Protein AF-B6Y9I7-F1 (afdb_monomer_lite)

Foldseek 3Di:
DLCCQQPPAAEEEEEDQAQVVQLCCLVPPVVCVQVVDVSSVVFWDDPPDVPRPDDSQWTDGVHYIYGTGYLQALCSLQPAQTQEYHYEAQQSHDQDRPPHGGSVVSNVVSPVVPPNGYYHYYHDADDPPSGPLVVLCVLALNKEKWFADPVPGDTDGFDPVQFDAPPPDCVRTFGQDPPPRDTHDLVCLVVRLVRIDIDRPHPDDDPRHHYDDDPVNDHPPD

Secondary structure (DSSP, 8-state):
-HHHHHHS--EEEEEESSHHHHHHHIIIIIHHHHHH-HHHHHHS--TTSTT----SSEEEETTEEEEEEETT-HHHHHS---SEEEEESGGGS-SSSTTS--HHHHHHHTTTT-TT-EEEEE----STTT-HHHHHHHTTT-EEEEEE-TTT--EE---GGGEE-STT-GGG-EEEPTTT--EE-GGGHHHHHHT-EEEESS---SS---EE--GGGPPTT-

Radius of gyration: 20.91 Å; chains: 1; bounding box: 47×38×56 Å

Structure (mmCIF, N/CA/C/O backbone):
data_AF-B6Y9I7-F1
#
_entry.id   AF-B6Y9I7-F1
#
loop_
_atom_site.group_PDB
_atom_site.id
_atom_site.type_symbol
_atom_site.label_atom_id
_atom_site.label_alt_id
_atom_site.label_comp_id
_atom_site.label_asym_id
_atom_site.label_entity_id
_atom_site.label_seq_id
_atom_site.pdbx_PDB_ins_code
_atom_site.Cartn_x
_atom_site.Cartn_y
_atom_site.Cartn_z
_atom_site.occupancy
_atom_site.B_iso_or_equiv
_atom_site.auth_seq_id
_atom_site.auth_comp_id
_atom_site.auth_asym_id
_atom_site.auth_atom_id
_atom_site.pdbx_PDB_model_num
ATOM 1 N N . ILE A 1 1 ? -10.600 -0.674 2.093 1.00 94.44 1 ILE A N 1
ATOM 2 C CA . ILE A 1 1 ? -11.358 -0.119 3.246 1.00 94.44 1 ILE A CA 1
ATOM 3 C C . ILE A 1 1 ? -12.848 -0.033 2.935 1.00 94.44 1 ILE A C 1
ATOM 5 O O . ILE A 1 1 ? -13.597 -0.718 3.609 1.00 94.44 1 ILE A O 1
ATOM 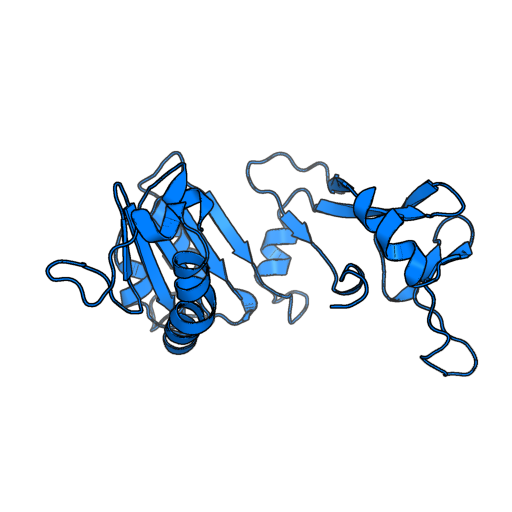9 N N . GLY A 1 2 ? -13.280 0.695 1.895 1.00 96.12 2 GLY A N 1
ATOM 10 C CA . GLY A 1 2 ? -14.704 0.763 1.513 1.00 96.12 2 GLY A CA 1
ATOM 11 C C . GLY A 1 2 ? -15.383 -0.608 1.378 1.00 96.12 2 GLY A C 1
ATOM 12 O O . GLY A 1 2 ? -16.391 -0.853 2.025 1.00 96.12 2 GLY A O 1
ATOM 13 N N . TYR A 1 3 ? -14.757 -1.553 0.668 1.00 96.31 3 TYR A N 1
ATOM 14 C CA . TYR A 1 3 ? -15.249 -2.937 0.582 1.00 96.31 3 TYR A CA 1
ATOM 15 C C . TYR A 1 3 ? -15.454 -3.612 1.952 1.00 96.31 3 TYR A C 1
ATOM 17 O O . TYR A 1 3 ? -16.427 -4.328 2.145 1.00 96.31 3 TYR A O 1
ATOM 25 N N . ILE A 1 4 ? -14.559 -3.378 2.921 1.00 96.56 4 ILE A N 1
ATOM 26 C CA . ILE A 1 4 ? -14.683 -3.949 4.272 1.00 96.56 4 ILE A CA 1
ATOM 27 C C . ILE A 1 4 ? -15.921 -3.381 4.965 1.00 96.56 4 ILE A C 1
ATOM 29 O O . ILE A 1 4 ? -16.706 -4.149 5.503 1.00 96.56 4 ILE A O 1
ATOM 33 N N . ILE A 1 5 ? -16.116 -2.062 4.907 1.00 96.44 5 ILE A N 1
ATOM 34 C CA . ILE A 1 5 ? -17.287 -1.385 5.489 1.00 96.44 5 ILE A CA 1
ATOM 35 C C . ILE A 1 5 ? -18.582 -1.924 4.875 1.00 96.44 5 ILE A C 1
ATOM 37 O O . ILE A 1 5 ? -19.568 -2.141 5.574 1.00 96.44 5 ILE A O 1
ATOM 41 N N . ASP A 1 6 ? -18.582 -2.124 3.559 1.00 96.62 6 ASP A N 1
ATOM 42 C CA . ASP A 1 6 ? -19.797 -2.433 2.823 1.00 96.62 6 ASP A CA 1
ATOM 43 C C . ASP A 1 6 ? -20.167 -3.923 2.863 1.00 96.62 6 ASP A C 1
ATOM 45 O O . ASP A 1 6 ? -21.320 -4.256 3.129 1.00 96.62 6 ASP A O 1
ATOM 49 N N . GLN A 1 7 ? -19.194 -4.806 2.629 1.00 96.25 7 GLN A N 1
ATOM 50 C CA . GLN A 1 7 ? -19.430 -6.220 2.315 1.00 96.25 7 GLN A CA 1
ATOM 51 C C . GLN A 1 7 ? -19.019 -7.177 3.439 1.00 96.25 7 GLN A C 1
ATOM 53 O O . GLN A 1 7 ? -19.559 -8.273 3.558 1.00 96.25 7 GLN A O 1
ATOM 58 N N . THR A 1 8 ? -18.041 -6.805 4.270 1.00 96.62 8 THR A N 1
ATOM 59 C CA . THR A 1 8 ? -17.530 -7.693 5.327 1.00 96.62 8 THR A CA 1
ATOM 60 C C . THR A 1 8 ? -17.136 -6.916 6.587 1.00 96.62 8 THR A C 1
ATOM 62 O O . THR A 1 8 ? -15.963 -6.920 6.989 1.00 96.62 8 THR A O 1
ATOM 65 N N . PRO A 1 9 ? -18.114 -6.231 7.212 1.00 96.44 9 PRO A N 1
ATOM 66 C CA . PRO A 1 9 ? -17.851 -5.298 8.294 1.00 96.44 9 PRO A CA 1
ATOM 67 C C . PRO A 1 9 ? -17.158 -5.988 9.470 1.00 96.44 9 PRO A C 1
ATOM 69 O O . PRO A 1 9 ? -17.342 -7.177 9.747 1.00 96.44 9 PRO A O 1
ATOM 72 N N . GLY A 1 10 ? -16.286 -5.236 10.127 1.00 96.50 10 GLY A N 1
ATOM 73 C CA . GLY A 1 10 ? -15.536 -5.689 11.286 1.00 96.50 10 GLY A CA 1
ATOM 74 C C . GLY A 1 10 ? -14.560 -4.618 11.763 1.00 96.50 10 GLY A C 1
ATOM 75 O O . GLY A 1 10 ? -14.370 -3.610 11.076 1.00 96.50 10 GLY A O 1
ATOM 76 N N . PRO A 1 11 ? -13.932 -4.821 12.932 1.00 97.19 11 PRO A N 1
ATOM 77 C CA . PRO A 1 11 ? -12.989 -3.863 13.485 1.00 97.19 11 PRO A CA 1
ATOM 78 C C . PRO A 1 11 ? -11.722 -3.806 12.626 1.00 97.19 11 PRO A C 1
ATOM 80 O O . PRO A 1 11 ? -11.103 -4.838 12.334 1.00 97.19 11 PRO A O 1
ATOM 83 N N . MET A 1 12 ? -11.347 -2.594 12.228 1.00 97.62 12 MET A N 1
ATOM 84 C CA . MET A 1 12 ? -10.198 -2.304 11.385 1.00 97.62 12 MET A CA 1
ATOM 85 C C . MET A 1 12 ? -9.291 -1.255 12.030 1.00 97.62 12 MET A C 1
ATOM 87 O O . MET A 1 12 ? -9.770 -0.207 12.460 1.00 97.62 12 MET A O 1
ATOM 91 N N . LEU A 1 13 ? -7.982 -1.510 12.031 1.00 97.88 13 LEU A N 1
ATOM 92 C CA . LEU A 1 13 ? -6.960 -0.521 12.377 1.00 97.88 13 LEU A CA 1
ATOM 93 C C . LEU A 1 13 ? -6.233 -0.064 11.110 1.00 97.88 13 LEU A C 1
ATOM 95 O O . LEU A 1 13 ? -5.751 -0.891 10.335 1.00 97.88 13 LEU A O 1
ATOM 99 N N . VAL A 1 14 ? -6.150 1.249 10.918 1.00 98.00 14 VAL A N 1
ATOM 100 C CA . VAL A 1 14 ? -5.324 1.912 9.908 1.00 98.00 14 VAL A CA 1
ATOM 101 C C . VAL A 1 14 ? -4.196 2.640 10.626 1.00 98.00 14 VAL A C 1
ATOM 103 O O . VAL A 1 14 ? -4.451 3.496 11.476 1.00 98.00 14 VAL A O 1
ATOM 106 N N . VAL A 1 15 ? -2.956 2.320 10.279 1.00 98.06 15 VAL A N 1
ATOM 107 C CA . VAL A 1 15 ? -1.771 2.965 10.843 1.00 98.06 15 VAL A CA 1
ATOM 108 C C . VAL A 1 15 ? -1.068 3.747 9.744 1.00 98.06 15 VAL A C 1
ATOM 110 O O . VAL A 1 15 ? -0.852 3.250 8.641 1.00 98.06 15 VAL A O 1
ATOM 113 N N . GLN A 1 16 ? -0.758 4.996 10.060 1.00 98.06 16 GLN A N 1
ATOM 114 C CA . GLN A 1 16 ? 0.050 5.908 9.255 1.00 98.06 16 GLN A CA 1
ATOM 115 C C . GLN A 1 16 ? 1.369 6.178 9.999 1.00 98.06 16 GLN A C 1
ATOM 117 O O . GLN A 1 16 ? 1.450 5.880 11.194 1.00 98.06 16 GLN A O 1
ATOM 122 N N . PRO A 1 17 ? 2.399 6.774 9.372 1.00 97.00 17 PRO A N 1
ATOM 123 C CA . PRO A 1 17 ? 3.676 7.012 10.052 1.00 97.00 17 PRO A CA 1
ATOM 124 C C . PRO A 1 17 ? 3.536 7.839 11.337 1.00 97.00 17 PRO A C 1
ATOM 126 O O . PRO A 1 17 ? 4.104 7.495 12.374 1.00 97.00 17 PRO A O 1
ATOM 129 N N . THR A 1 18 ? 2.695 8.880 11.308 1.00 97.44 18 THR A N 1
ATOM 130 C CA . THR A 1 18 ? 2.372 9.698 12.485 1.00 97.44 18 THR A CA 1
ATOM 131 C C . THR A 1 18 ? 0.870 9.880 12.686 1.00 97.44 18 THR A C 1
ATOM 133 O O . THR A 1 18 ? 0.073 9.731 11.755 1.00 97.44 18 THR A O 1
ATOM 136 N N . VAL A 1 19 ? 0.465 10.243 13.907 1.00 96.62 19 VAL A N 1
ATOM 137 C CA . VAL A 1 19 ? -0.935 10.567 14.238 1.00 96.62 19 VAL A CA 1
ATOM 138 C C . VAL A 1 19 ? -1.451 11.724 13.375 1.00 96.62 19 VAL A C 1
ATOM 140 O O . VAL A 1 19 ? -2.593 11.699 12.908 1.00 96.62 19 VAL A O 1
ATOM 143 N N . GLU A 1 20 ? -0.615 12.728 13.117 1.00 97.19 20 GLU A N 1
ATOM 144 C CA . GLU A 1 20 ? -0.931 13.885 12.277 1.00 97.19 20 GLU A CA 1
ATOM 145 C C . GLU A 1 20 ? -1.176 13.466 10.824 1.00 97.19 20 GLU A C 1
ATOM 147 O O . GLU A 1 20 ? -2.156 13.909 10.213 1.00 97.19 20 GLU A O 1
ATOM 152 N N . MET A 1 21 ? -0.339 12.572 10.284 1.00 96.94 21 MET A N 1
ATOM 153 C CA . MET A 1 21 ? -0.549 11.977 8.960 1.00 96.94 21 MET A CA 1
ATOM 154 C C . MET A 1 21 ? -1.839 11.156 8.923 1.00 96.94 21 MET A C 1
ATOM 156 O O . MET A 1 21 ? -2.623 11.317 7.990 1.00 96.94 21 MET A O 1
ATOM 160 N N . GLY A 1 22 ? -2.131 10.390 9.980 1.00 97.19 22 GLY A N 1
ATOM 161 C CA . GLY A 1 22 ? -3.415 9.712 10.194 1.00 97.19 22 GLY A CA 1
ATOM 162 C C . GLY A 1 22 ? -4.617 10.642 10.067 1.00 97.19 22 GLY A C 1
ATOM 163 O O . GLY A 1 22 ? -5.537 10.398 9.281 1.00 97.19 22 GLY A O 1
ATOM 164 N N . LYS A 1 23 ? -4.593 11.763 10.792 1.00 96.75 23 LYS A N 1
ATOM 165 C CA . LYS A 1 23 ? -5.660 12.774 10.746 1.00 96.75 23 LYS A CA 1
ATOM 166 C C . LYS A 1 23 ? -5.786 13.410 9.359 1.00 96.75 23 LYS A C 1
ATOM 168 O O . LYS A 1 23 ? -6.908 13.622 8.893 1.00 96.75 23 LYS A O 1
ATOM 173 N N . ARG A 1 24 ? -4.664 13.711 8.695 1.00 97.12 24 ARG A N 1
ATOM 174 C CA . ARG A 1 24 ? -4.650 14.283 7.337 1.00 97.12 24 ARG A CA 1
ATOM 175 C C . ARG A 1 24 ? -5.214 13.301 6.314 1.00 97.12 24 ARG A C 1
ATOM 177 O O . ARG A 1 24 ? -6.072 13.690 5.530 1.00 97.12 24 ARG A O 1
ATOM 184 N N . TRP A 1 25 ? -4.783 12.045 6.351 1.00 97.06 25 TRP A N 1
ATOM 185 C CA . TRP A 1 25 ? -5.278 10.980 5.481 1.00 97.06 25 TRP A CA 1
ATOM 186 C C . TRP A 1 25 ? -6.783 10.756 5.671 1.00 97.06 25 TRP A C 1
ATOM 188 O O . TRP A 1 25 ? -7.533 10.696 4.695 1.00 97.06 25 TRP A O 1
ATOM 198 N N . SER A 1 26 ? -7.245 10.738 6.925 1.00 96.31 26 SER A N 1
ATOM 199 C CA . SER A 1 26 ? -8.665 10.595 7.247 1.00 96.31 26 SER A CA 1
ATOM 200 C C . SER A 1 26 ? -9.513 11.701 6.612 1.00 96.31 26 SER A C 1
ATOM 202 O O . SER A 1 26 ? -10.494 11.420 5.928 1.00 96.31 26 SER A O 1
ATOM 204 N N . LYS A 1 27 ? -9.104 12.966 6.781 1.00 95.44 27 LYS A N 1
ATOM 205 C CA . LYS A 1 27 ? -9.824 14.127 6.233 1.00 95.44 27 LYS A CA 1
ATOM 206 C C . LYS A 1 27 ? -9.706 14.244 4.714 1.00 95.44 27 LYS A C 1
ATOM 208 O O . LYS A 1 27 ? -10.680 14.591 4.066 1.00 95.44 27 LYS A O 1
ATOM 213 N N . GLY A 1 28 ? -8.517 14.007 4.163 1.00 95.69 28 GLY A N 1
ATOM 214 C CA . GLY A 1 28 ? -8.209 14.289 2.759 1.00 95.69 28 GLY A CA 1
ATOM 215 C C . GLY A 1 28 ? -8.492 13.141 1.795 1.00 95.69 28 GLY A C 1
ATOM 216 O O . GLY A 1 28 ? -8.605 13.382 0.600 1.00 95.69 28 GLY A O 1
ATOM 217 N N . ARG A 1 29 ? -8.587 11.898 2.281 1.00 95.06 29 ARG A N 1
ATOM 218 C CA . ARG A 1 29 ? -8.810 10.716 1.431 1.00 95.06 29 ARG A CA 1
ATOM 219 C C . ARG A 1 29 ? -9.998 9.889 1.890 1.00 95.06 29 ARG A C 1
ATOM 221 O O . ARG A 1 29 ? -10.882 9.589 1.095 1.00 95.06 29 ARG A O 1
ATOM 228 N N . PHE A 1 30 ? -10.042 9.533 3.172 1.00 95.56 30 PHE A N 1
ATOM 229 C CA . PHE A 1 30 ? -11.047 8.586 3.648 1.00 95.56 30 PHE A CA 1
ATOM 230 C C . PHE A 1 30 ? -12.449 9.189 3.769 1.00 95.56 30 PHE A C 1
ATOM 232 O O . PHE A 1 30 ? -13.407 8.567 3.321 1.00 95.56 30 PHE A O 1
ATOM 239 N N . ALA A 1 31 ? -12.590 10.399 4.316 1.00 94.19 31 ALA A N 1
ATOM 240 C CA . ALA A 1 31 ? -13.890 11.065 4.381 1.00 94.19 31 ALA A CA 1
ATOM 241 C C . ALA A 1 31 ? -14.469 11.345 2.975 1.00 94.19 31 ALA A C 1
ATOM 243 O O . ALA A 1 31 ? -15.605 10.934 2.740 1.00 94.19 31 ALA 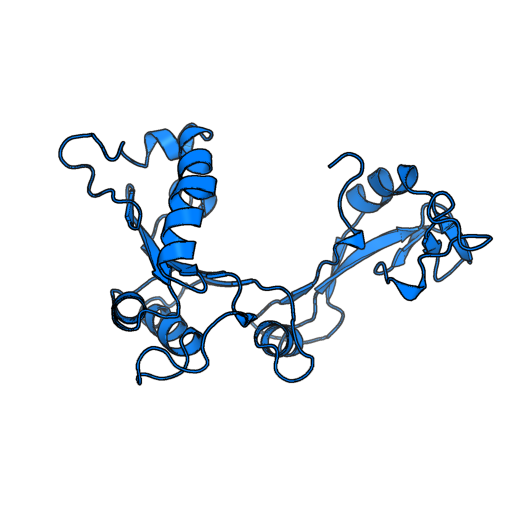A O 1
ATOM 244 N N . PRO A 1 32 ? -13.697 11.875 1.999 1.00 95.25 32 PRO A N 1
ATOM 245 C CA . PRO A 1 32 ? -14.170 12.006 0.620 1.00 95.25 32 PRO A CA 1
ATOM 246 C C . PRO A 1 32 ? -14.580 10.676 -0.020 1.00 95.25 32 PRO A C 1
ATOM 248 O O . PRO A 1 32 ? -15.592 10.624 -0.715 1.00 95.25 32 PRO A O 1
ATOM 251 N N . LEU A 1 33 ? -13.849 9.580 0.236 1.00 95.12 33 LEU A N 1
ATOM 252 C CA . LEU A 1 33 ? -14.232 8.242 -0.237 1.00 95.12 33 LEU A CA 1
ATOM 253 C C . LEU A 1 33 ? -15.625 7.841 0.274 1.00 95.12 33 LEU A C 1
ATOM 255 O O . LEU A 1 33 ? -16.431 7.313 -0.488 1.00 95.12 33 LEU A O 1
ATOM 259 N N . ILE A 1 34 ? -15.910 8.086 1.554 1.00 94.94 34 ILE A N 1
ATOM 260 C CA . ILE A 1 34 ? -17.213 7.776 2.155 1.00 94.94 34 ILE A CA 1
ATOM 261 C C . ILE A 1 34 ? -18.301 8.666 1.548 1.00 94.94 34 ILE A C 1
ATOM 263 O O . ILE A 1 34 ? -19.343 8.160 1.145 1.00 94.94 34 ILE A O 1
ATOM 267 N N . GLU A 1 35 ? -18.057 9.973 1.451 1.00 93.38 35 GLU A N 1
ATOM 268 C CA . GLU A 1 35 ? -19.034 10.953 0.960 1.00 93.38 35 GLU A CA 1
ATOM 269 C C . GLU A 1 35 ? -19.395 10.757 -0.516 1.00 93.38 35 GLU A C 1
ATOM 271 O O . GLU A 1 35 ? -20.557 10.930 -0.889 1.00 93.38 35 GLU A O 1
ATOM 276 N N . SER A 1 36 ? -18.417 10.379 -1.342 1.00 95.56 36 SER A N 1
ATOM 277 C CA . SER A 1 36 ? -18.595 10.142 -2.780 1.00 95.56 36 SER A CA 1
ATOM 278 C C . SER A 1 36 ? -19.172 8.765 -3.115 1.00 95.56 36 SER A C 1
ATOM 280 O O . SER A 1 36 ? -19.570 8.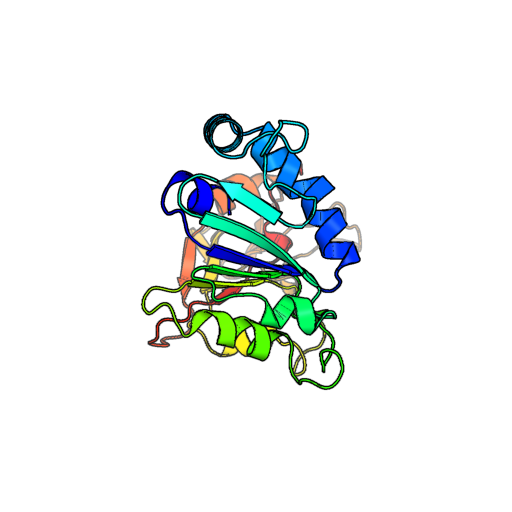542 -4.256 1.00 95.56 36 SER A O 1
ATOM 282 N N . THR A 1 37 ? -19.258 7.847 -2.144 1.00 96.88 37 THR A N 1
ATOM 283 C CA . THR A 1 37 ? -19.754 6.483 -2.370 1.00 96.88 37 THR A CA 1
ATOM 284 C C . THR A 1 37 ? -21.104 6.277 -1.670 1.00 96.88 37 THR A C 1
ATOM 286 O O . THR A 1 37 ? -21.125 6.097 -0.450 1.00 96.88 37 THR A O 1
ATOM 289 N N . PRO A 1 38 ? -22.242 6.239 -2.398 1.00 95.56 38 PRO A N 1
ATOM 290 C CA . PRO A 1 38 ? -23.578 6.198 -1.793 1.00 95.56 38 PRO A CA 1
ATOM 291 C C . PRO A 1 38 ? -23.792 5.072 -0.770 1.00 95.56 38 PRO A C 1
ATOM 293 O O . PRO A 1 38 ? -24.343 5.321 0.304 1.00 95.56 38 PRO A O 1
ATOM 296 N N . CYS A 1 39 ? -23.309 3.853 -1.048 1.00 95.50 39 CYS A N 1
ATOM 297 C CA . CYS A 1 39 ? -23.448 2.733 -0.112 1.00 95.50 39 CYS A CA 1
ATOM 298 C C . CYS A 1 39 ? -22.674 2.965 1.197 1.00 95.50 39 CYS A C 1
ATOM 300 O O . CYS A 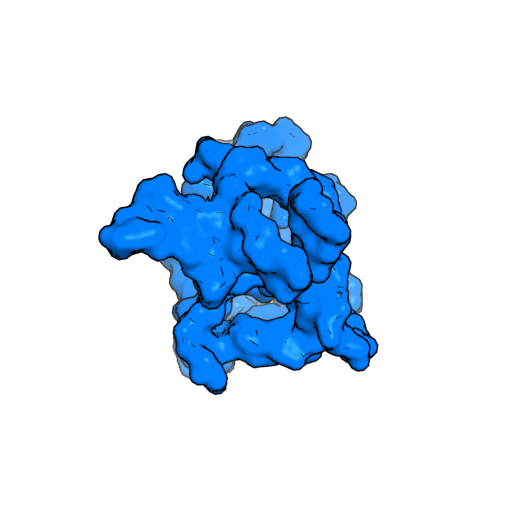1 39 ? -23.193 2.670 2.273 1.00 95.50 39 CYS A O 1
ATOM 302 N N . LEU A 1 40 ? -21.490 3.584 1.141 1.00 95.38 40 LEU A N 1
ATOM 303 C CA . LEU A 1 40 ? -20.702 3.916 2.332 1.00 95.38 40 LEU A CA 1
ATOM 304 C C . LEU A 1 40 ? -21.320 5.076 3.108 1.00 95.38 40 LEU A C 1
ATOM 306 O O . LEU A 1 40 ? -21.458 4.983 4.327 1.00 95.38 40 LEU A O 1
ATOM 310 N N . LYS A 1 41 ? -21.743 6.133 2.404 1.00 93.62 41 LYS A N 1
ATOM 311 C CA . LYS A 1 41 ? -22.407 7.301 2.996 1.00 93.62 41 LYS A CA 1
ATOM 312 C C . LYS A 1 41 ? -23.661 6.915 3.779 1.00 93.62 41 LYS A C 1
ATOM 314 O O . LYS A 1 41 ? -23.929 7.491 4.824 1.00 93.62 41 LYS A O 1
ATOM 319 N N . SER A 1 42 ? -24.410 5.920 3.299 1.00 92.62 42 SER A N 1
ATOM 320 C CA . SER A 1 42 ? -25.599 5.415 3.998 1.00 92.62 42 SER A CA 1
ATOM 321 C C . SER A 1 42 ? -25.284 4.641 5.289 1.00 92.62 42 SER A C 1
ATOM 323 O O . SER A 1 42 ? -26.133 4.553 6.172 1.00 92.62 42 SER A O 1
ATOM 325 N N . LYS A 1 43 ? -24.068 4.088 5.415 1.00 93.25 43 LYS A N 1
ATOM 326 C CA . LYS A 1 43 ? -23.641 3.233 6.537 1.00 93.25 43 LYS A CA 1
ATOM 327 C C . LYS A 1 43 ? -22.853 3.987 7.604 1.00 93.25 43 LYS A C 1
ATOM 329 O O . LYS A 1 43 ? -22.969 3.666 8.784 1.00 93.25 43 LYS A O 1
ATOM 334 N N . VAL A 1 44 ? -22.041 4.961 7.203 1.00 91.38 44 VAL A N 1
ATOM 335 C CA . VAL A 1 44 ? -21.218 5.761 8.117 1.00 91.38 44 VAL A CA 1
ATOM 336 C C . VAL A 1 44 ? -21.962 7.052 8.439 1.00 91.38 44 VAL A C 1
ATOM 338 O O . VAL A 1 44 ? -22.118 7.913 7.576 1.00 91.38 44 VAL A O 1
ATOM 341 N N . LYS A 1 45 ? -22.415 7.196 9.688 1.00 81.31 45 LYS A N 1
ATOM 342 C CA . LYS A 1 45 ? -23.164 8.383 10.128 1.00 81.31 45 LYS A CA 1
ATOM 343 C C . LYS A 1 45 ? -22.344 9.669 9.979 1.00 81.31 45 LYS A C 1
ATOM 345 O O . LYS A 1 45 ? -21.125 9.670 10.168 1.00 81.31 45 LYS A O 1
ATOM 350 N N . ASP A 1 46 ? -23.021 10.781 9.708 1.00 78.00 46 ASP A N 1
ATOM 351 C CA . ASP A 1 46 ? -22.384 12.100 9.717 1.00 78.00 46 ASP A CA 1
ATOM 352 C C . ASP A 1 46 ? -21.784 12.373 11.112 1.00 78.00 46 ASP A C 1
ATOM 354 O O . ASP A 1 46 ? -22.496 12.230 12.107 1.00 78.00 46 ASP A O 1
ATOM 358 N N . PRO A 1 47 ? -20.506 12.781 11.232 1.00 74.38 47 PRO A N 1
ATOM 359 C CA . PRO A 1 47 ? -19.910 13.147 12.517 1.00 74.38 47 PRO A CA 1
ATOM 360 C C . PRO A 1 47 ? -20.722 14.166 13.330 1.00 74.38 47 PRO A C 1
ATOM 362 O O . PRO A 1 47 ? -20.667 14.135 14.557 1.00 74.38 47 PRO A O 1
ATOM 365 N N . ARG A 1 48 ? -21.476 15.053 12.665 1.00 74.38 48 ARG A N 1
ATOM 366 C CA . ARG A 1 48 ? -22.318 16.091 13.282 1.00 74.38 48 ARG A CA 1
ATOM 367 C C . ARG A 1 48 ? -23.676 15.578 13.757 1.00 74.38 48 ARG A C 1
ATOM 369 O O . ARG A 1 48 ? -24.382 16.317 14.443 1.00 74.38 48 ARG A O 1
ATOM 376 N N . SER A 1 49 ? -24.077 14.359 13.394 1.00 74.25 49 SER A N 1
ATOM 377 C CA . SER A 1 49 ? -25.328 13.797 13.899 1.00 74.25 49 SER A CA 1
ATOM 378 C C . SER A 1 49 ? -25.208 13.511 15.396 1.00 74.25 49 SER A C 1
ATOM 380 O O . SER A 1 49 ? -24.162 13.049 15.860 1.00 74.25 49 SER A O 1
ATOM 382 N N . ARG A 1 50 ? -26.294 13.716 16.152 1.00 64.25 50 ARG A N 1
ATOM 383 C CA . ARG A 1 50 ? -26.384 13.198 17.527 1.00 64.25 50 ARG A CA 1
ATOM 384 C C . ARG A 1 50 ? -26.088 11.691 17.500 1.00 64.25 50 ARG A C 1
ATOM 386 O O . ARG A 1 50 ? -26.540 10.995 16.591 1.00 64.25 50 ARG A O 1
ATOM 393 N N . ASP A 1 51 ? -25.265 11.228 18.438 1.00 62.34 51 ASP A N 1
ATOM 394 C CA . ASP A 1 51 ? -24.883 9.816 18.597 1.00 62.34 51 ASP A CA 1
ATOM 395 C C . ASP A 1 51 ? -24.164 9.195 17.380 1.00 62.34 51 ASP A C 1
ATOM 397 O O . ASP A 1 51 ? -24.376 8.027 17.037 1.00 62.34 51 ASP A O 1
ATOM 401 N N . SER A 1 52 ? -23.329 9.977 16.682 1.00 70.38 52 SER A N 1
ATOM 402 C CA . SER A 1 52 ? -22.571 9.474 15.528 1.00 70.38 52 SER A CA 1
ATOM 403 C C . SER A 1 52 ? -21.460 8.486 15.905 1.00 70.38 52 SER A C 1
ATOM 405 O O . SER A 1 52 ? -21.118 7.651 15.075 1.00 70.38 52 SER A O 1
ATOM 407 N N . GLY A 1 53 ? -20.856 8.619 17.097 1.00 73.19 53 GLY A N 1
ATOM 408 C CA . GLY A 1 53 ? -19.628 7.898 17.488 1.00 73.19 53 GLY A CA 1
ATOM 409 C C . GLY A 1 53 ? -18.388 8.277 16.654 1.00 73.19 53 GLY A C 1
ATOM 410 O O . GLY A 1 53 ? -17.272 7.826 16.913 1.00 73.19 53 GLY A O 1
ATOM 411 N N . ASN A 1 54 ? -18.554 9.153 15.656 1.00 87.69 54 ASN A N 1
ATOM 412 C CA . ASN A 1 54 ? -17.583 9.377 14.597 1.00 87.69 54 ASN A CA 1
ATOM 413 C C . ASN A 1 54 ? -16.684 10.572 14.892 1.00 87.69 54 ASN A C 1
ATOM 415 O O . ASN A 1 54 ? -17.132 11.707 15.035 1.00 87.69 54 ASN A O 1
ATOM 419 N N . THR A 1 55 ? -15.376 10.335 14.873 1.00 89.56 55 THR A N 1
ATOM 420 C CA . THR A 1 55 ? -14.347 11.369 15.028 1.00 89.56 55 THR A CA 1
ATOM 421 C C . THR A 1 55 ? -13.468 11.438 13.782 1.00 89.56 55 THR A C 1
ATOM 423 O O . THR A 1 55 ? -13.706 10.765 12.778 1.00 89.56 55 THR A O 1
ATOM 426 N N . VAL A 1 56 ? -12.427 12.272 13.793 1.00 91.31 56 VAL A N 1
ATOM 427 C CA . VAL A 1 56 ? -11.415 12.253 12.723 1.00 91.31 56 VAL A CA 1
ATOM 428 C C . VAL A 1 56 ? -10.673 10.914 12.694 1.00 91.31 56 VAL A C 1
ATOM 430 O O . VAL A 1 56 ? -10.265 10.477 11.625 1.00 91.31 56 VAL A O 1
ATOM 433 N N . GLN A 1 57 ? -10.507 10.257 13.839 1.00 93.56 57 GLN A N 1
ATOM 434 C CA . GLN A 1 57 ? -9.704 9.041 13.962 1.00 93.56 57 GLN A CA 1
ATOM 435 C C . GLN A 1 57 ? -10.536 7.771 14.138 1.00 93.56 57 GLN A C 1
ATOM 437 O O . GLN A 1 57 ? -9.967 6.691 14.205 1.00 93.56 57 GLN A O 1
ATOM 442 N N . SER A 1 58 ? -11.860 7.888 14.206 1.00 94.31 58 SER A N 1
ATOM 443 C CA . SER A 1 58 ? -12.774 6.759 14.345 1.00 94.31 58 SER A CA 1
ATOM 444 C C . SER A 1 58 ? -13.979 6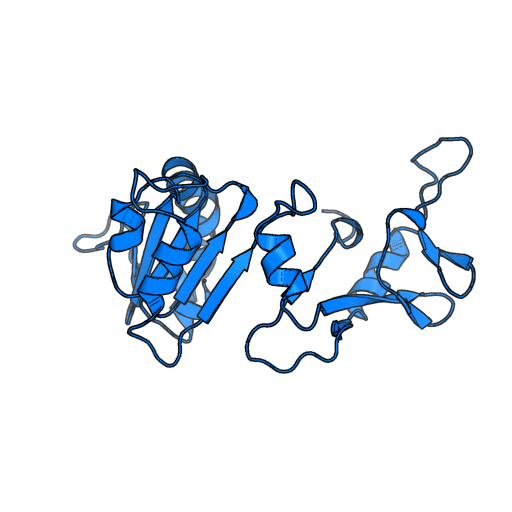.942 13.433 1.00 94.31 58 SER A C 1
ATOM 446 O O . SER A 1 58 ? -14.581 8.019 13.435 1.00 94.31 58 SER A O 1
ATOM 448 N N . LYS A 1 59 ? -14.319 5.906 12.663 1.00 94.38 59 LYS A N 1
ATOM 449 C CA . LYS A 1 59 ? -15.547 5.816 11.865 1.00 94.38 59 LYS A CA 1
ATOM 450 C C . LYS A 1 59 ? -16.267 4.509 12.189 1.00 94.38 59 LYS A C 1
ATOM 452 O O . LYS A 1 59 ? -15.806 3.444 11.786 1.00 94.38 59 LYS A O 1
ATOM 457 N N . GLU A 1 60 ? -17.377 4.600 12.900 1.00 94.25 60 GLU A N 1
ATOM 458 C CA . GLU A 1 60 ? -18.314 3.529 13.208 1.00 94.25 60 GLU A CA 1
ATOM 459 C C . GLU A 1 60 ? -19.331 3.334 12.079 1.00 94.25 60 GLU A C 1
ATOM 461 O O . GLU A 1 60 ? -19.751 4.274 11.392 1.00 94.25 60 GLU A O 1
ATOM 466 N N . PHE A 1 61 ? -19.714 2.077 11.886 1.00 94.31 61 PHE A N 1
ATOM 467 C CA . PHE A 1 61 ? -20.705 1.629 10.915 1.00 94.31 61 PHE A CA 1
ATOM 468 C C . PHE A 1 61 ? -21.332 0.312 11.398 1.00 94.31 61 PHE A C 1
ATOM 470 O O . PHE A 1 61 ? -20.771 -0.361 12.267 1.00 94.31 61 PHE A O 1
ATOM 477 N N . PRO A 1 62 ? -22.490 -0.102 10.857 1.00 94.19 62 PRO A N 1
ATOM 478 C CA . PRO A 1 62 ? -23.111 -1.367 11.235 1.00 94.19 62 PRO A CA 1
ATOM 479 C C . PRO A 1 62 ? -22.135 -2.549 11.133 1.00 94.19 62 PRO A C 1
ATOM 481 O O . PRO A 1 62 ? -21.622 -2.861 10.060 1.00 94.19 62 PRO A O 1
ATOM 484 N N . GLY A 1 63 ? -21.874 -3.201 12.268 1.00 93.38 63 GLY A N 1
ATOM 485 C CA . GLY A 1 63 ? -20.996 -4.370 12.356 1.00 93.38 63 GLY A CA 1
ATOM 486 C C . GLY A 1 63 ? -19.494 -4.073 12.420 1.00 93.38 63 GLY A C 1
ATOM 487 O O . GLY A 1 63 ? -18.705 -5.018 12.364 1.00 93.38 63 GLY A O 1
ATOM 488 N N . GLY A 1 64 ? -19.059 -2.813 12.535 1.00 95.25 64 GLY A N 1
ATOM 489 C CA . GLY A 1 64 ? -17.631 -2.524 12.638 1.00 95.25 64 GLY A CA 1
ATOM 490 C C . GLY A 1 64 ? -17.248 -1.073 12.899 1.00 95.25 64 GLY A C 1
ATOM 491 O O . GLY A 1 64 ? -18.067 -0.183 13.104 1.00 95.25 64 GLY A O 1
ATOM 492 N N . ILE A 1 65 ? -15.938 -0.864 12.910 1.00 95.69 65 ILE A N 1
ATOM 493 C CA . ILE A 1 65 ? -15.304 0.418 13.192 1.00 95.69 65 ILE A CA 1
ATOM 494 C C . ILE A 1 65 ? -13.970 0.471 12.448 1.00 95.69 65 ILE A C 1
ATOM 496 O O . ILE A 1 65 ? -13.256 -0.530 12.364 1.00 95.69 65 ILE A O 1
ATOM 500 N N . VAL A 1 66 ? -13.621 1.636 11.912 1.00 96.69 66 VAL A N 1
ATOM 501 C CA . VAL A 1 66 ? -12.278 1.943 11.411 1.00 96.69 66 VAL A CA 1
ATOM 502 C C . VAL A 1 66 ? -11.634 2.927 12.378 1.00 96.69 66 VAL A C 1
ATOM 504 O O . VAL A 1 66 ? -12.106 4.055 12.506 1.00 96.69 66 VAL A O 1
ATOM 507 N N . VAL A 1 67 ? -10.547 2.508 13.024 1.00 96.69 67 VAL A N 1
ATOM 508 C CA . VAL A 1 67 ? -9.702 3.356 13.876 1.00 96.69 67 VAL A CA 1
ATOM 509 C C . VAL A 1 67 ? -8.427 3.718 13.124 1.00 96.69 67 VAL A C 1
ATOM 511 O O . VAL A 1 67 ? -7.832 2.873 12.460 1.00 96.69 67 VAL A O 1
ATOM 514 N N . ILE A 1 68 ? -8.010 4.978 13.222 1.00 97.31 68 ILE A N 1
ATOM 515 C CA . ILE A 1 68 ? -6.869 5.551 12.506 1.00 97.31 68 ILE A CA 1
ATOM 516 C C . ILE A 1 68 ? -5.879 6.123 13.522 1.00 97.31 68 ILE A C 1
ATOM 518 O O . ILE A 1 68 ? -6.212 7.035 14.287 1.00 97.31 68 ILE A O 1
ATOM 522 N N . THR A 1 69 ? -4.645 5.628 13.503 1.00 96.81 69 THR A N 1
ATOM 523 C CA . THR A 1 69 ? -3.580 6.050 14.423 1.00 96.81 69 THR A CA 1
ATOM 524 C C . THR A 1 69 ? -2.238 6.241 13.711 1.00 96.81 69 THR A C 1
ATOM 526 O O . THR A 1 69 ? -2.108 5.980 12.515 1.00 96.81 69 THR A O 1
ATOM 529 N N . GLY A 1 70 ? -1.250 6.734 14.453 1.00 97.06 70 GLY A N 1
ATOM 530 C CA . GLY A 1 70 ? 0.144 6.822 14.038 1.00 97.06 70 GLY A CA 1
ATOM 531 C C . GLY A 1 70 ? 0.999 5.704 14.625 1.00 97.06 70 GLY A C 1
ATOM 532 O O . GLY A 1 70 ? 0.780 5.298 15.768 1.00 97.06 70 GLY A O 1
ATOM 533 N N . ALA A 1 71 ? 2.015 5.267 13.883 1.00 96.75 71 ALA A N 1
ATOM 534 C CA . ALA A 1 71 ? 3.045 4.343 14.358 1.00 96.75 71 ALA A CA 1
ATOM 535 C C . ALA A 1 71 ? 3.867 4.927 15.524 1.00 96.75 71 ALA A C 1
ATOM 537 O O . ALA A 1 71 ? 4.400 4.187 16.348 1.00 96.75 71 ALA A O 1
ATOM 538 N N . ASN A 1 72 ? 3.911 6.257 15.638 1.00 95.06 72 ASN A N 1
ATOM 539 C CA . ASN A 1 72 ? 4.524 6.988 16.748 1.00 95.06 72 ASN A CA 1
ATOM 540 C C . ASN A 1 72 ? 3.674 7.046 18.037 1.00 95.06 72 ASN A C 1
ATOM 542 O O . ASN A 1 72 ? 4.093 7.685 18.998 1.00 95.06 72 ASN A O 1
ATOM 546 N N . SER A 1 73 ? 2.482 6.437 18.072 1.00 94.00 73 SER A N 1
ATOM 547 C CA . SER A 1 73 ? 1.602 6.449 19.247 1.00 94.00 73 SER A CA 1
ATOM 548 C C . SER A 1 73 ? 1.366 5.042 19.778 1.00 94.00 73 SER A C 1
ATOM 550 O O . SER A 1 73 ? 0.437 4.355 19.351 1.00 94.00 73 SER A O 1
ATOM 552 N N . SER A 1 74 ? 2.163 4.638 20.766 1.00 90.44 74 SER A N 1
ATOM 553 C CA . SER A 1 74 ? 2.063 3.308 21.371 1.00 90.44 74 SER A CA 1
ATOM 554 C C . SER A 1 74 ? 0.649 3.035 21.909 1.00 90.44 74 SER A C 1
ATOM 556 O O . SER A 1 74 ? 0.055 1.998 21.610 1.00 90.44 74 SER A O 1
ATOM 558 N N . VAL A 1 75 ? 0.054 4.014 22.604 1.00 89.38 75 VAL A N 1
ATOM 559 C CA . VAL A 1 75 ? -1.326 3.953 23.122 1.00 89.38 75 VAL A CA 1
ATOM 560 C C . VAL A 1 75 ? -2.328 3.634 22.008 1.00 89.38 75 VAL A C 1
ATOM 562 O O . VAL A 1 75 ? -3.189 2.770 22.178 1.00 89.38 75 VAL A O 1
ATOM 565 N N . GLY A 1 76 ? -2.193 4.282 20.848 1.00 88.94 76 GLY A N 1
ATOM 566 C CA . GLY A 1 76 ? -3.054 4.021 19.698 1.00 88.94 76 GLY A CA 1
ATOM 567 C C . GLY A 1 76 ? -2.869 2.616 19.119 1.00 88.94 76 GLY A C 1
ATOM 568 O O . GLY A 1 76 ? -3.851 1.980 18.737 1.00 88.94 76 GLY A O 1
ATOM 569 N N . LEU A 1 77 ? -1.638 2.095 19.112 1.00 91.06 77 LEU A N 1
ATOM 570 C CA . LEU A 1 77 ? -1.334 0.736 18.644 1.00 91.06 77 LEU A CA 1
ATOM 571 C C . LEU A 1 77 ? -1.860 -0.357 19.583 1.00 91.06 77 LEU A C 1
ATOM 573 O O . LEU A 1 77 ? -2.137 -1.469 19.134 1.00 91.06 77 LEU A O 1
ATOM 577 N N . ARG A 1 78 ? -2.031 -0.062 20.878 1.00 81.62 78 ARG A N 1
ATOM 578 C CA . ARG A 1 78 ? -2.540 -1.024 21.871 1.00 81.62 78 ARG A CA 1
ATOM 579 C C . ARG A 1 78 ? -4.058 -1.046 22.026 1.00 81.62 78 ARG A C 1
ATOM 581 O O . ARG A 1 78 ? -4.551 -1.933 22.718 1.00 81.62 78 ARG A O 1
ATOM 588 N N . SER A 1 79 ? -4.771 -0.134 21.371 1.00 74.88 79 SER A N 1
ATOM 589 C CA . SER A 1 79 ? -6.162 0.214 21.676 1.00 74.88 79 SER A CA 1
ATOM 590 C C . SER A 1 79 ? -7.141 -0.970 21.748 1.00 74.88 79 SER A C 1
ATOM 592 O O . SER A 1 79 ? -7.732 -1.188 22.802 1.00 74.88 79 SER A O 1
ATOM 594 N N . MET A 1 80 ? -7.329 -1.734 20.664 1.00 89.81 80 MET A N 1
ATOM 595 C CA . MET A 1 80 ? -8.355 -2.787 20.603 1.00 89.81 80 MET A CA 1
ATOM 596 C C . MET A 1 80 ? -7.966 -3.951 19.675 1.00 89.81 80 MET A C 1
ATOM 598 O O . MET A 1 80 ? -7.157 -3.756 18.763 1.00 89.81 80 MET A O 1
ATOM 602 N N . PRO A 1 81 ? -8.549 -5.152 19.855 1.00 95.25 81 PRO A N 1
ATOM 603 C CA . PRO A 1 81 ? -8.434 -6.237 18.885 1.00 95.25 81 PRO A CA 1
ATOM 604 C C . PRO A 1 81 ? -9.056 -5.861 17.534 1.00 95.25 81 PRO A C 1
ATOM 606 O O . PRO A 1 81 ? -10.157 -5.312 17.486 1.00 95.25 81 PRO A O 1
ATOM 609 N N . VAL A 1 82 ? -8.393 -6.204 16.426 1.00 97.19 82 VAL A N 1
ATOM 610 C CA . VAL A 1 82 ? -8.872 -5.885 15.069 1.00 97.19 82 VAL A CA 1
ATOM 611 C C . VAL A 1 82 ? -8.797 -7.078 14.127 1.00 97.19 82 VAL A C 1
ATOM 613 O O . VAL A 1 82 ? -7.836 -7.842 14.131 1.00 97.19 82 VAL A O 1
ATOM 616 N N . LYS A 1 83 ? -9.815 -7.233 13.281 1.00 97.75 83 LYS A N 1
ATOM 617 C CA . LYS A 1 83 ? -9.866 -8.279 12.252 1.00 97.75 83 LYS A CA 1
ATOM 618 C C . LYS A 1 83 ? -9.072 -7.871 11.011 1.00 97.75 83 LYS A C 1
ATOM 620 O O . LYS A 1 83 ? -8.447 -8.712 10.365 1.00 97.75 83 LYS A O 1
ATOM 625 N N . TYR A 1 84 ? -9.105 -6.581 10.685 1.00 98.31 84 TYR A N 1
ATOM 626 C CA . TYR A 1 84 ? -8.425 -6.006 9.531 1.00 98.31 84 TYR A CA 1
ATOM 627 C C . TYR A 1 84 ? -7.343 -5.036 9.997 1.00 98.31 84 TYR A C 1
ATOM 629 O O . TYR A 1 84 ? -7.608 -4.142 10.798 1.00 98.31 84 TYR A O 1
ATOM 637 N N . LEU A 1 85 ? -6.131 -5.189 9.481 1.00 98.12 85 LEU A N 1
ATOM 638 C CA . LEU A 1 85 ? -5.018 -4.297 9.775 1.00 98.12 85 LEU A CA 1
ATOM 639 C C . LEU A 1 85 ? -4.449 -3.748 8.470 1.00 98.12 85 LEU A C 1
ATOM 641 O O . LEU A 1 85 ? -4.064 -4.521 7.594 1.00 98.12 85 LEU A O 1
ATOM 645 N N . PHE A 1 86 ? -4.402 -2.425 8.353 1.00 98.31 86 PHE A N 1
ATOM 646 C CA . PHE A 1 86 ? -3.794 -1.721 7.232 1.00 98.31 86 PHE A CA 1
ATOM 647 C C . PHE A 1 86 ? -2.659 -0.836 7.738 1.00 98.31 86 PHE A C 1
ATOM 649 O O . PHE A 1 86 ? -2.897 0.115 8.480 1.00 98.31 86 PHE A O 1
ATOM 656 N N . LEU A 1 87 ? -1.436 -1.188 7.359 1.00 98.19 87 LEU A N 1
ATOM 657 C CA . LEU A 1 87 ? -0.217 -0.475 7.716 1.00 98.19 87 LEU A CA 1
ATOM 658 C C . LEU A 1 87 ? 0.308 0.202 6.452 1.00 98.19 87 LEU A C 1
ATOM 660 O O . LEU A 1 87 ? 0.761 -0.476 5.530 1.00 98.19 87 LEU A O 1
ATOM 664 N N . ASP A 1 88 ? 0.180 1.522 6.403 1.00 97.75 88 ASP A N 1
ATOM 665 C CA . ASP A 1 88 ? 0.564 2.346 5.258 1.00 97.75 88 ASP A CA 1
ATOM 666 C C . ASP A 1 88 ? 1.891 3.056 5.539 1.00 97.75 88 ASP A C 1
ATOM 668 O O . ASP A 1 88 ? 2.117 3.485 6.674 1.00 97.75 88 ASP A O 1
ATOM 672 N N . GLU A 1 89 ? 2.739 3.182 4.517 1.00 96.44 89 GLU A N 1
ATOM 673 C CA . GLU A 1 89 ? 4.087 3.770 4.576 1.00 96.44 89 GLU A CA 1
ATOM 674 C C . GLU A 1 89 ? 4.973 3.169 5.684 1.00 96.44 89 GLU A C 1
ATOM 676 O O . GLU A 1 89 ? 5.608 3.884 6.464 1.00 96.44 89 GLU A O 1
ATOM 681 N N . ILE A 1 90 ? 5.007 1.833 5.782 1.00 97.12 90 ILE A N 1
ATOM 682 C CA . ILE A 1 90 ? 5.687 1.139 6.890 1.00 97.12 90 ILE A CA 1
ATOM 683 C C . ILE A 1 90 ? 7.193 1.405 6.974 1.00 97.12 90 ILE A C 1
ATOM 685 O O . ILE A 1 90 ? 7.760 1.274 8.055 1.00 97.12 90 ILE A O 1
ATOM 689 N N . ASP A 1 91 ? 7.848 1.800 5.881 1.00 95.69 91 ASP A N 1
ATOM 690 C CA . ASP A 1 91 ? 9.269 2.178 5.899 1.00 95.69 91 ASP A CA 1
ATOM 691 C C . ASP A 1 91 ? 9.527 3.518 6.586 1.00 95.69 91 ASP A C 1
ATOM 693 O O . ASP A 1 91 ? 10.643 3.766 7.033 1.00 95.69 91 ASP A O 1
ATOM 697 N N . ALA A 1 92 ? 8.506 4.367 6.712 1.00 95.56 92 ALA A N 1
ATOM 698 C CA . ALA A 1 92 ? 8.593 5.633 7.430 1.00 95.56 92 ALA A CA 1
ATOM 699 C C . ALA A 1 92 ? 8.281 5.488 8.932 1.00 95.56 92 ALA A C 1
ATOM 701 O O . ALA A 1 92 ? 8.212 6.487 9.650 1.00 95.56 92 ALA A O 1
ATOM 702 N N . TYR A 1 93 ? 8.049 4.267 9.424 1.00 96.00 93 TYR A N 1
ATOM 703 C CA . TYR A 1 93 ? 7.740 4.041 10.834 1.00 96.00 93 TYR A CA 1
ATOM 704 C C . TYR A 1 93 ? 9.000 4.171 11.692 1.00 96.00 93 TYR A C 1
ATOM 706 O O . TYR A 1 93 ? 10.081 3.752 11.266 1.00 96.00 93 TYR A O 1
ATOM 714 N N . PRO A 1 94 ? 8.879 4.683 12.929 1.00 93.50 94 PRO A N 1
ATOM 715 C CA . PRO A 1 94 ? 10.003 4.681 13.849 1.00 93.50 94 PRO A CA 1
ATOM 716 C C . PRO A 1 94 ? 10.446 3.241 14.159 1.00 93.50 94 PRO A C 1
ATOM 718 O O . PRO A 1 94 ? 9.673 2.284 14.052 1.00 93.50 94 PRO A O 1
ATOM 721 N N . GLY A 1 95 ? 11.711 3.076 14.552 1.00 91.44 95 GLY A N 1
ATOM 722 C CA . GLY A 1 95 ? 12.230 1.782 15.012 1.00 91.44 95 GLY A CA 1
ATOM 723 C C . GLY A 1 95 ? 11.527 1.277 16.275 1.00 91.44 95 GLY A C 1
ATOM 724 O O . GLY A 1 95 ? 11.395 0.072 16.468 1.00 91.44 95 GLY A O 1
ATOM 725 N N . ASP A 1 96 ? 11.032 2.207 17.089 1.00 93.06 96 ASP A N 1
ATOM 726 C CA . ASP A 1 96 ? 10.399 1.961 18.374 1.00 93.06 96 ASP A CA 1
ATOM 727 C C . ASP A 1 96 ? 9.221 2.930 18.590 1.00 93.06 96 ASP A C 1
ATOM 729 O O . ASP A 1 96 ? 9.297 4.112 18.238 1.00 93.06 96 ASP A O 1
ATOM 733 N N . SER A 1 97 ? 8.117 2.425 19.147 1.00 90.44 97 SER A N 1
ATOM 734 C CA . SER A 1 97 ? 6.943 3.226 19.506 1.00 90.44 97 SER A CA 1
ATOM 735 C C . SER A 1 97 ? 6.950 3.551 20.999 1.00 90.44 97 SER A C 1
ATOM 737 O O . SER A 1 97 ? 6.371 2.822 21.802 1.00 90.44 97 SER A O 1
ATOM 739 N N . GLY A 1 98 ? 7.594 4.653 21.386 1.00 84.31 98 GLY A N 1
ATOM 740 C CA . GLY A 1 98 ? 7.516 5.177 22.757 1.00 84.31 98 GLY A CA 1
ATOM 741 C C . GLY A 1 98 ? 8.029 4.221 23.845 1.00 84.31 98 GLY A C 1
ATOM 742 O O . GLY A 1 98 ? 7.465 4.190 24.935 1.00 84.31 98 GLY A O 1
ATOM 743 N N . GLY A 1 99 ? 9.065 3.439 23.546 1.00 88.06 99 GLY A N 1
ATOM 744 C CA . GLY A 1 99 ? 9.712 2.463 24.426 1.00 88.06 99 GLY A CA 1
ATOM 745 C C . GLY A 1 99 ? 9.095 1.064 24.403 1.00 88.06 99 GLY A C 1
ATOM 746 O O . GLY A 1 99 ? 9.466 0.229 25.226 1.00 88.06 99 GLY A O 1
ATOM 747 N N . GLU A 1 100 ? 8.134 0.798 23.518 1.00 88.25 100 GLU A N 1
ATOM 748 C CA . GLU A 1 100 ? 7.352 -0.447 23.527 1.00 88.25 100 GLU A CA 1
ATOM 749 C C . GLU A 1 100 ? 7.690 -1.424 22.397 1.00 88.25 100 GLU A C 1
ATOM 751 O O . GLU A 1 100 ? 7.068 -2.483 22.274 1.00 88.25 100 GLU A O 1
ATOM 756 N N . GLY A 1 101 ? 8.686 -1.094 21.581 1.00 91.81 101 GLY A N 1
ATOM 757 C CA . GLY A 1 101 ? 9.167 -1.915 20.483 1.00 91.81 101 GLY A CA 1
ATOM 758 C C . GLY A 1 101 ? 8.566 -1.550 19.130 1.00 91.81 101 GLY A C 1
ATOM 759 O O . GLY A 1 101 ? 8.017 -0.467 18.914 1.00 91.81 101 GLY A O 1
ATOM 760 N N . ASP A 1 102 ? 8.715 -2.480 18.188 1.00 94.75 102 ASP A N 1
ATOM 761 C CA . ASP A 1 102 ? 8.414 -2.266 16.775 1.00 94.75 102 ASP A CA 1
ATOM 762 C C . ASP A 1 102 ? 6.909 -1.999 16.532 1.00 94.75 102 ASP A C 1
ATOM 764 O O . ASP A 1 102 ? 6.083 -2.895 16.764 1.00 94.75 102 ASP A O 1
ATOM 768 N N . PRO A 1 103 ? 6.535 -0.819 15.991 1.00 95.94 103 PRO A N 1
ATOM 769 C CA . PRO A 1 103 ? 5.146 -0.482 15.684 1.00 95.94 103 PRO A CA 1
ATOM 770 C C . PRO A 1 103 ? 4.420 -1.511 14.804 1.00 95.94 103 PRO A C 1
ATOM 772 O O . PRO A 1 103 ? 3.218 -1.742 14.982 1.00 95.94 103 PRO A O 1
ATOM 775 N N . VAL A 1 104 ? 5.126 -2.144 13.858 1.00 96.12 104 VAL A N 1
ATOM 776 C CA . VAL A 1 104 ? 4.545 -3.151 12.956 1.00 96.12 104 VAL A CA 1
ATOM 777 C C . VAL A 1 104 ? 4.146 -4.393 13.749 1.00 96.12 104 VAL A C 1
ATOM 779 O O . VAL A 1 104 ? 3.011 -4.860 13.637 1.00 96.12 104 VAL A O 1
ATOM 782 N N . LEU A 1 105 ? 5.041 -4.900 14.601 1.00 95.31 105 LEU A N 1
ATOM 783 C CA . LEU A 1 105 ? 4.781 -6.090 15.417 1.00 95.31 105 LEU A CA 1
ATOM 784 C C . LEU A 1 105 ? 3.689 -5.834 16.461 1.00 95.31 105 LEU A C 1
ATOM 786 O O . LEU A 1 105 ? 2.788 -6.664 16.623 1.00 95.31 105 LEU A O 1
ATOM 790 N N . LEU A 1 106 ? 3.717 -4.665 17.108 1.00 95.38 106 LEU A N 1
ATOM 791 C CA . LEU A 1 106 ? 2.677 -4.235 18.049 1.00 95.38 106 LEU A CA 1
ATOM 792 C C . LEU A 1 106 ? 1.291 -4.230 17.392 1.00 95.38 106 LEU A C 1
ATOM 794 O O . LEU A 1 106 ? 0.324 -4.754 17.958 1.00 95.38 106 LEU A O 1
ATOM 798 N N . SER A 1 107 ? 1.210 -3.704 16.168 1.00 96.44 107 SER A N 1
ATOM 799 C CA . SER A 1 107 ? -0.028 -3.661 15.389 1.00 96.44 107 SER A CA 1
ATOM 800 C C . SER A 1 107 ? -0.500 -5.055 14.979 1.00 96.44 107 SER A C 1
ATOM 802 O O . SER A 1 107 ? -1.673 -5.386 15.159 1.00 96.44 107 SER A O 1
ATOM 804 N N . ILE A 1 108 ? 0.401 -5.906 14.473 1.00 96.06 108 ILE A N 1
ATOM 805 C CA . ILE A 1 108 ? 0.075 -7.285 14.076 1.00 96.06 108 ILE A CA 1
ATOM 806 C C . ILE A 1 108 ? -0.489 -8.067 15.264 1.00 96.06 108 ILE A C 1
ATOM 808 O O . ILE A 1 108 ? -1.481 -8.783 15.105 1.00 96.06 108 ILE A O 1
ATOM 812 N N . ALA A 1 109 ? 0.054 -7.876 16.469 1.00 95.88 109 ALA A N 1
ATOM 813 C CA . ALA A 1 109 ? -0.436 -8.544 17.672 1.00 95.88 109 ALA A CA 1
ATOM 814 C C . ALA A 1 109 ? -1.913 -8.233 17.986 1.00 95.88 109 ALA A C 1
ATOM 816 O O . ALA A 1 109 ? -2.594 -9.065 18.588 1.00 95.88 109 ALA A O 1
ATOM 817 N N . ARG A 1 110 ? -2.453 -7.084 17.541 1.00 95.81 110 ARG A N 1
ATOM 818 C CA . ARG A 1 110 ? -3.885 -6.750 17.708 1.00 95.81 110 ARG A CA 1
ATOM 819 C C . ARG A 1 110 ? -4.814 -7.662 16.911 1.00 95.81 110 ARG A C 1
ATOM 821 O O . ARG A 1 110 ? -6.009 -7.719 17.182 1.00 95.81 110 ARG A O 1
ATOM 828 N N . THR A 1 111 ? -4.275 -8.398 15.947 1.00 97.00 111 THR A N 1
ATOM 829 C CA . THR A 1 111 ? -5.052 -9.308 15.104 1.00 97.00 111 THR A CA 1
ATOM 830 C C . THR A 1 111 ? -5.150 -10.728 15.661 1.00 97.00 111 THR A C 1
ATOM 832 O O . THR A 1 111 ? -5.835 -11.565 15.078 1.00 97.00 111 THR A O 1
ATOM 835 N N . ASN A 1 112 ? -4.485 -11.034 16.781 1.00 95.50 112 ASN A N 1
ATOM 836 C CA . ASN A 1 112 ? -4.387 -12.400 17.317 1.00 95.50 112 ASN A CA 1
ATOM 837 C C . ASN A 1 112 ? -5.723 -13.010 17.749 1.00 95.50 112 ASN A C 1
ATOM 839 O O . ASN A 1 112 ? -5.887 -14.221 17.659 1.00 95.50 112 ASN A O 1
ATOM 843 N N . THR A 1 113 ? -6.694 -12.190 18.150 1.00 94.69 113 THR A N 1
ATOM 844 C CA . THR A 1 113 ? -8.030 -12.664 18.541 1.00 94.69 113 THR A CA 1
ATOM 845 C C . THR A 1 113 ? -8.840 -13.209 17.358 1.00 94.69 113 THR A C 1
ATOM 847 O O . THR A 1 113 ? -9.754 -14.005 17.552 1.00 94.69 113 THR A O 1
ATOM 850 N N . PHE A 1 114 ? -8.528 -12.803 16.123 1.00 95.19 114 PHE A N 1
ATOM 851 C CA . PHE A 1 114 ? -9.308 -13.162 14.940 1.00 95.19 114 PHE A CA 1
ATOM 852 C C . PHE A 1 114 ? -8.579 -14.209 14.094 1.00 95.19 114 PHE A C 1
ATOM 854 O O . PHE A 1 114 ? -7.622 -13.887 13.394 1.00 95.19 114 PHE A O 1
ATOM 861 N N . ALA A 1 115 ? -9.093 -15.444 14.076 1.00 92.88 115 ALA A N 1
ATOM 862 C CA . ALA A 1 115 ? -8.554 -16.513 13.228 1.00 92.88 115 ALA A CA 1
ATOM 863 C C . ALA A 1 115 ? -8.585 -16.138 11.733 1.00 92.88 115 ALA A C 1
ATOM 865 O O . ALA A 1 115 ? -7.601 -16.293 11.018 1.00 92.88 115 ALA A O 1
ATOM 866 N N . ARG A 1 116 ? -9.703 -15.565 11.260 1.00 92.44 116 ARG A N 1
ATOM 867 C CA . ARG A 1 116 ? -9.860 -15.063 9.882 1.00 92.44 116 ARG A CA 1
ATOM 868 C C . ARG A 1 116 ? -9.564 -13.566 9.798 1.00 92.44 116 ARG A C 1
ATOM 870 O O . ARG A 1 116 ? -10.464 -12.758 9.547 1.00 92.44 116 ARG A O 1
ATOM 877 N N . ARG A 1 117 ? -8.305 -13.210 10.040 1.00 95.81 117 ARG A N 1
ATOM 878 C CA . ARG A 1 117 ? -7.778 -11.842 9.925 1.00 95.81 117 ARG A CA 1
ATOM 879 C C . ARG A 1 117 ? -7.234 -11.539 8.529 1.00 95.81 117 ARG A C 1
ATOM 881 O O . ARG A 1 117 ? -6.873 -12.443 7.780 1.00 95.81 117 ARG A O 1
ATOM 888 N N . LYS A 1 118 ? -7.103 -10.253 8.202 1.00 96.81 118 LYS A N 1
ATOM 889 C CA . LYS A 1 118 ? -6.351 -9.788 7.025 1.00 96.81 118 LYS A CA 1
ATOM 890 C C . LYS A 1 118 ? -5.417 -8.656 7.431 1.00 96.81 118 LYS A C 1
ATOM 892 O O . LYS A 1 118 ? -5.862 -7.653 7.981 1.00 96.81 118 LYS A O 1
ATOM 897 N N . ILE A 1 119 ? -4.136 -8.825 7.122 1.00 97.62 119 ILE A N 1
ATOM 898 C CA . ILE A 1 119 ? -3.092 -7.816 7.309 1.00 97.62 119 ILE A CA 1
ATOM 899 C C . ILE A 1 119 ? -2.663 -7.349 5.919 1.00 97.62 119 ILE A C 1
ATOM 901 O O . ILE A 1 119 ? -2.453 -8.177 5.029 1.00 97.62 119 ILE A O 1
ATOM 905 N N . PHE A 1 120 ? -2.577 -6.039 5.725 1.00 97.81 120 PHE A N 1
ATOM 906 C CA . PHE A 1 120 ? -2.136 -5.430 4.479 1.00 97.81 120 PHE A CA 1
ATOM 907 C C . PHE A 1 120 ? -1.079 -4.368 4.780 1.00 97.81 120 PHE A C 1
ATOM 909 O O . PHE A 1 120 ? -1.337 -3.435 5.538 1.00 97.81 120 PHE A O 1
ATOM 916 N N . LEU A 1 121 ? 0.112 -4.572 4.221 1.00 97.88 121 LEU A N 1
ATOM 917 C CA . LEU A 1 121 ? 1.287 -3.722 4.387 1.00 97.88 121 LEU A CA 1
ATOM 918 C C . LEU A 1 121 ? 1.559 -3.027 3.056 1.00 97.88 121 LEU A C 1
ATOM 920 O O . LEU A 1 121 ? 1.598 -3.701 2.026 1.00 97.88 121 LEU A O 1
ATOM 924 N N . VAL A 1 122 ? 1.739 -1.711 3.078 1.00 97.12 122 VAL A N 1
ATOM 925 C CA . VAL A 1 122 ? 2.050 -0.909 1.891 1.00 97.12 122 VAL A CA 1
ATOM 926 C C . VAL A 1 122 ? 3.134 0.092 2.249 1.00 97.12 122 VAL A C 1
ATOM 928 O O . VAL A 1 122 ? 3.142 0.632 3.353 1.00 97.12 122 VAL A O 1
ATOM 931 N N . SER A 1 123 ? 4.072 0.302 1.334 1.00 96.50 123 SER A N 1
ATOM 932 C CA . SER A 1 123 ? 5.124 1.307 1.444 1.00 96.50 123 SER A CA 1
ATOM 933 C C . SER A 1 123 ? 5.892 1.388 0.127 1.00 96.50 123 SER A C 1
ATOM 935 O O . SER A 1 123 ? 5.799 0.480 -0.706 1.00 96.50 123 SER A O 1
ATOM 937 N N . THR A 1 124 ? 6.688 2.441 -0.031 1.00 93.06 124 THR A N 1
ATOM 938 C CA . THR A 1 124 ? 7.742 2.496 -1.048 1.00 93.06 124 THR A CA 1
ATOM 939 C C . THR A 1 124 ? 9.067 2.090 -0.395 1.00 93.06 124 THR A C 1
ATOM 941 O O . THR A 1 124 ? 9.421 2.677 0.629 1.00 93.06 124 THR A O 1
ATOM 944 N N . PRO A 1 125 ? 9.812 1.108 -0.940 1.00 87.81 125 PRO A N 1
ATOM 945 C CA . PRO A 1 125 ? 11.093 0.719 -0.360 1.00 87.81 125 PRO A CA 1
ATOM 946 C C . PRO A 1 125 ? 12.065 1.905 -0.385 1.00 87.81 125 PRO A C 1
ATOM 948 O O . PRO A 1 125 ? 12.197 2.585 -1.402 1.00 87.81 125 PRO A O 1
ATOM 951 N N . THR A 1 126 ? 12.725 2.166 0.745 1.00 83.12 126 THR A N 1
ATOM 952 C CA . THR A 1 126 ? 13.606 3.331 0.921 1.00 83.12 126 THR A CA 1
ATOM 953 C C . THR A 1 126 ? 15.074 2.962 0.736 1.00 83.12 126 THR A C 1
ATOM 955 O O . THR A 1 126 ? 15.690 3.333 -0.259 1.00 83.12 126 THR A O 1
ATOM 958 N N . ILE A 1 127 ? 15.641 2.225 1.692 1.00 82.69 127 ILE A N 1
ATOM 959 C CA . ILE A 1 127 ? 17.047 1.818 1.704 1.00 82.69 127 ILE A CA 1
ATOM 960 C C . ILE A 1 127 ? 17.111 0.296 1.625 1.00 82.69 127 ILE A C 1
ATOM 962 O O . ILE A 1 127 ? 16.582 -0.398 2.497 1.00 82.69 127 ILE A O 1
ATOM 966 N N . HIS A 1 128 ? 17.781 -0.210 0.588 1.00 80.44 128 HIS A N 1
ATOM 967 C CA . HIS A 1 128 ? 17.977 -1.642 0.383 1.00 80.44 128 HIS A CA 1
ATOM 968 C C . HIS A 1 128 ? 18.622 -2.297 1.614 1.00 80.44 128 HIS A C 1
ATOM 970 O O . HIS A 1 128 ? 19.577 -1.764 2.184 1.00 80.44 128 HIS A O 1
ATOM 976 N N . GLY A 1 129 ? 18.083 -3.436 2.044 1.00 79.12 129 GLY A N 1
ATOM 977 C CA . GLY A 1 129 ? 18.561 -4.196 3.204 1.00 79.12 129 GLY A CA 1
ATOM 978 C C . GLY A 1 129 ? 18.093 -3.672 4.569 1.00 79.12 129 GLY A C 1
ATOM 979 O O . GLY A 1 129 ? 18.185 -4.399 5.557 1.00 79.12 129 GLY A O 1
ATOM 980 N N . ILE A 1 130 ? 17.549 -2.452 4.638 1.00 86.19 130 ILE A N 1
ATOM 981 C CA . ILE A 1 130 ? 16.916 -1.888 5.847 1.00 86.19 130 ILE A CA 1
ATOM 982 C C . ILE A 1 130 ? 15.391 -1.827 5.687 1.00 86.19 130 ILE A C 1
ATOM 984 O O . ILE A 1 130 ? 14.657 -1.900 6.674 1.00 86.19 130 ILE A O 1
ATOM 988 N N . SER A 1 131 ? 14.911 -1.713 4.448 1.00 92.31 131 SER A N 1
ATOM 989 C CA . SER A 1 131 ? 13.504 -1.512 4.141 1.00 92.31 131 SER A CA 1
ATOM 990 C C . SER A 1 131 ? 12.611 -2.632 4.692 1.00 92.31 131 SER A C 1
ATOM 992 O O . SER A 1 131 ? 12.791 -3.824 4.427 1.00 92.31 131 SER A O 1
ATOM 994 N N . ARG A 1 132 ? 11.596 -2.226 5.460 1.00 94.62 132 ARG A N 1
ATOM 995 C CA . ARG A 1 132 ? 10.616 -3.124 6.081 1.00 94.62 132 ARG A CA 1
ATOM 996 C C . ARG A 1 132 ? 9.727 -3.765 5.020 1.00 94.62 132 ARG A C 1
ATOM 998 O O . ARG A 1 132 ? 9.484 -4.970 5.095 1.00 94.62 132 ARG A O 1
ATOM 1005 N N . ILE A 1 133 ? 9.259 -2.990 4.034 1.00 96.19 133 ILE A N 1
ATOM 1006 C CA . ILE A 1 133 ? 8.417 -3.543 2.964 1.00 96.19 133 ILE A CA 1
ATOM 1007 C C . ILE A 1 133 ? 9.204 -4.464 2.045 1.00 96.19 133 ILE A C 1
ATOM 1009 O O . ILE A 1 133 ? 8.668 -5.488 1.633 1.00 96.19 133 ILE A O 1
ATOM 1013 N N . GLU A 1 134 ? 10.474 -4.150 1.777 1.00 94.81 134 GLU A N 1
ATOM 1014 C CA . GLU A 1 134 ? 11.355 -5.018 1.001 1.00 94.81 134 GLU A CA 1
ATOM 1015 C C . GLU A 1 134 ? 11.505 -6.373 1.689 1.00 94.81 134 GLU A C 1
ATOM 1017 O O . GLU A 1 134 ? 11.230 -7.400 1.076 1.00 94.81 134 GLU A O 1
ATOM 1022 N N . LYS A 1 135 ? 11.824 -6.388 2.988 1.00 94.12 135 LYS A N 1
ATOM 1023 C CA . LYS A 1 135 ? 11.921 -7.629 3.766 1.00 94.12 135 LYS A CA 1
ATOM 1024 C C . LYS A 1 135 ? 10.632 -8.458 3.719 1.00 94.12 135 LYS A C 1
ATOM 1026 O O . LYS A 1 135 ? 10.692 -9.679 3.572 1.00 94.12 135 LYS A O 1
ATOM 1031 N N . GLU A 1 136 ? 9.466 -7.825 3.855 1.00 95.00 136 GLU A N 1
ATOM 1032 C CA . GLU A 1 136 ? 8.179 -8.534 3.782 1.00 95.00 136 GLU A CA 1
ATOM 1033 C C . GLU A 1 136 ? 7.868 -9.030 2.361 1.00 95.00 136 GLU A C 1
ATOM 1035 O O . GLU A 1 136 ? 7.335 -10.129 2.209 1.00 95.00 136 GLU A O 1
ATOM 1040 N N . PHE A 1 137 ? 8.234 -8.273 1.322 1.00 95.50 137 PHE A N 1
ATOM 1041 C CA . PHE A 1 137 ? 8.081 -8.681 -0.075 1.00 95.50 137 PHE A CA 1
ATOM 1042 C C . PHE A 1 137 ? 8.996 -9.863 -0.425 1.00 95.50 137 PHE A C 1
ATOM 1044 O O . PHE A 1 137 ? 8.525 -10.859 -0.981 1.00 95.50 137 PHE A O 1
ATOM 1051 N N . GLU A 1 138 ? 10.263 -9.806 -0.014 1.00 93.81 138 GLU A N 1
ATOM 1052 C CA . GLU A 1 138 ? 11.248 -10.885 -0.152 1.00 93.81 138 GLU A CA 1
ATOM 1053 C C . GLU A 1 138 ? 10.794 -12.182 0.529 1.00 93.81 138 GLU A C 1
ATOM 1055 O O . GLU A 1 138 ? 11.105 -13.292 0.091 1.00 93.81 138 GLU A O 1
ATOM 1060 N N . ALA A 1 139 ? 9.969 -12.066 1.569 1.00 93.44 139 ALA A N 1
ATOM 1061 C CA . ALA A 1 139 ? 9.385 -13.203 2.254 1.00 93.44 139 ALA A CA 1
ATOM 1062 C C . ALA A 1 139 ? 8.168 -13.834 1.535 1.00 93.44 139 ALA A C 1
ATOM 1064 O O . ALA A 1 139 ? 7.598 -14.773 2.098 1.00 93.44 139 ALA A O 1
ATOM 1065 N N . THR A 1 140 ? 7.778 -13.401 0.330 1.00 95.75 140 THR A N 1
ATOM 1066 C CA . THR A 1 140 ? 6.558 -13.860 -0.381 1.00 95.75 140 THR A CA 1
ATOM 1067 C C . THR A 1 140 ? 6.846 -14.609 -1.695 1.00 95.75 140 THR A C 1
ATOM 1069 O O . THR A 1 140 ? 7.992 -14.930 -1.988 1.00 95.75 140 THR A O 1
ATOM 1072 N N . ASP A 1 141 ? 5.803 -14.895 -2.488 1.00 95.56 141 ASP A N 1
ATOM 1073 C CA . ASP A 1 141 ? 5.890 -15.438 -3.855 1.00 95.56 141 ASP A CA 1
ATOM 1074 C C . ASP A 1 141 ? 6.237 -14.385 -4.932 1.00 95.56 141 ASP A C 1
ATOM 1076 O O . ASP A 1 141 ? 6.217 -14.692 -6.125 1.00 95.56 141 ASP A O 1
ATOM 1080 N N . LYS A 1 142 ? 6.547 -13.148 -4.511 1.00 95.88 142 LYS A N 1
ATOM 1081 C CA . LYS A 1 142 ? 7.027 -12.025 -5.333 1.00 95.88 142 LYS A CA 1
ATOM 1082 C C . LYS A 1 142 ? 6.237 -11.827 -6.624 1.00 95.88 142 LYS A C 1
ATOM 1084 O O . LYS A 1 142 ? 6.645 -12.237 -7.709 1.00 95.88 142 LYS A O 1
ATOM 1089 N N . ARG A 1 143 ? 5.082 -11.174 -6.529 1.00 97.38 143 ARG A N 1
ATOM 1090 C CA . ARG A 1 143 ? 4.247 -10.919 -7.704 1.00 97.38 143 ARG A CA 1
ATOM 1091 C C . ARG A 1 143 ? 4.605 -9.599 -8.358 1.00 97.38 143 ARG A C 1
ATOM 1093 O O . ARG A 1 143 ? 4.609 -8.552 -7.709 1.00 97.38 143 ARG A O 1
ATOM 1100 N N . TYR A 1 144 ? 4.812 -9.658 -9.664 1.00 98.00 144 TYR A N 1
ATOM 1101 C CA . TYR A 1 144 ? 4.993 -8.492 -10.518 1.00 98.00 144 TYR A CA 1
ATOM 1102 C C . TYR A 1 144 ? 3.882 -8.438 -11.560 1.00 98.00 144 TYR A C 1
ATOM 1104 O O . TYR A 1 144 ? 3.288 -9.463 -11.905 1.00 98.00 144 TYR A O 1
ATOM 1112 N N . PHE A 1 145 ? 3.592 -7.235 -12.046 1.00 97.88 145 PHE A N 1
ATOM 1113 C CA . PHE A 1 145 ? 2.608 -7.026 -13.098 1.00 97.88 145 PHE A CA 1
ATOM 1114 C C . PHE A 1 145 ? 3.292 -7.131 -14.463 1.00 97.88 145 PHE A C 1
ATOM 1116 O O . PHE A 1 145 ? 4.072 -6.262 -14.853 1.00 97.88 145 PHE A O 1
ATOM 1123 N N . PHE A 1 146 ? 3.054 -8.227 -15.172 1.00 98.38 146 PHE A N 1
ATOM 1124 C CA . PHE A 1 146 ? 3.615 -8.471 -16.493 1.00 98.38 146 PHE A CA 1
ATOM 1125 C C . PHE A 1 146 ? 2.709 -7.861 -17.548 1.00 98.38 146 PHE A C 1
ATOM 1127 O O . PHE A 1 146 ? 1.503 -8.072 -17.510 1.00 98.38 146 PHE A O 1
ATOM 1134 N N . VAL A 1 147 ? 3.289 -7.154 -18.511 1.00 98.00 147 VAL A N 1
ATOM 1135 C CA . VAL A 1 147 ? 2.556 -6.567 -19.639 1.00 98.00 147 VAL A CA 1
ATOM 1136 C C . VAL A 1 147 ? 3.114 -7.099 -20.960 1.00 98.00 147 VAL A C 1
ATOM 1138 O O . VAL A 1 147 ? 4.336 -7.273 -21.068 1.00 98.00 147 VAL A O 1
ATOM 1141 N N . PRO A 1 148 ? 2.265 -7.392 -21.961 1.00 98.31 148 PRO A N 1
ATOM 1142 C CA . PRO A 1 148 ? 2.729 -7.865 -23.257 1.00 98.31 148 PRO A CA 1
ATOM 1143 C C . PRO A 1 148 ? 3.414 -6.741 -24.032 1.00 98.31 148 PRO A C 1
ATOM 1145 O O . PRO A 1 148 ? 2.988 -5.590 -23.998 1.00 98.31 148 PRO A O 1
ATOM 1148 N N . CYS A 1 149 ? 4.460 -7.069 -24.784 1.00 98.00 149 CYS A N 1
ATOM 1149 C CA . CYS A 1 149 ? 4.950 -6.188 -25.836 1.00 98.00 149 CYS A CA 1
ATOM 1150 C C . CYS A 1 149 ? 3.902 -6.089 -26.964 1.00 98.00 149 CYS A C 1
ATOM 1152 O O . CYS A 1 149 ? 3.459 -7.136 -27.440 1.00 98.00 149 CYS A O 1
ATOM 1154 N N . PRO A 1 150 ? 3.565 -4.884 -27.462 1.00 97.50 150 PRO A N 1
ATOM 1155 C CA . PRO A 1 150 ? 2.610 -4.721 -28.562 1.00 97.50 150 PRO A CA 1
ATOM 1156 C C . PRO A 1 150 ? 3.124 -5.289 -29.895 1.00 97.50 150 PRO A C 1
ATOM 1158 O O . PRO A 1 150 ? 2.337 -5.552 -30.795 1.00 97.50 150 PRO A O 1
ATOM 1161 N N . HIS A 1 151 ? 4.437 -5.509 -30.024 1.00 97.50 151 HIS A N 1
ATOM 1162 C CA . HIS A 1 151 ? 5.059 -5.993 -31.261 1.00 97.50 151 HIS A CA 1
ATOM 1163 C C . HIS A 1 151 ? 5.208 -7.516 -31.307 1.00 97.50 151 HIS A C 1
ATOM 1165 O O . HIS A 1 151 ? 4.975 -8.121 -32.346 1.00 97.50 151 HIS A O 1
ATOM 1171 N N . CYS A 1 152 ? 5.612 -8.149 -30.198 1.00 97.62 152 CYS A N 1
ATOM 1172 C CA . CYS A 1 152 ? 5.922 -9.587 -30.161 1.00 97.62 152 CYS A CA 1
ATOM 1173 C C . CYS A 1 152 ? 5.105 -10.398 -29.144 1.00 97.62 152 CYS A C 1
ATOM 1175 O O . CYS A 1 152 ? 5.308 -11.602 -29.028 1.00 97.62 152 CYS A O 1
ATOM 1177 N N . ASN A 1 153 ? 4.203 -9.765 -28.385 1.00 97.88 153 ASN A N 1
ATOM 1178 C CA . ASN A 1 153 ? 3.407 -10.385 -27.317 1.00 97.88 153 ASN A CA 1
ATOM 1179 C C . ASN A 1 153 ? 4.209 -11.027 -26.166 1.00 97.88 153 ASN A C 1
ATOM 1181 O O . ASN A 1 153 ? 3.617 -11.662 -25.294 1.00 97.88 153 ASN A O 1
ATOM 1185 N N . TYR A 1 154 ? 5.528 -10.824 -26.096 1.00 98.19 154 TYR A N 1
ATOM 1186 C CA . TYR A 1 154 ? 6.319 -11.259 -24.948 1.00 98.19 154 TYR A CA 1
ATOM 1187 C C . TYR A 1 154 ? 5.925 -10.477 -23.691 1.00 98.19 154 TYR A C 1
ATOM 1189 O O . TYR A 1 154 ? 5.938 -9.243 -23.683 1.00 98.19 154 TYR A O 1
ATOM 1197 N N . TYR A 1 155 ? 5.579 -11.198 -22.627 1.00 98.19 155 TYR A N 1
ATOM 1198 C CA . TYR A 1 155 ? 5.176 -10.623 -21.348 1.00 98.19 155 TYR A CA 1
ATOM 1199 C C . TYR A 1 155 ? 6.396 -10.312 -20.486 1.00 98.19 155 TYR A C 1
ATOM 1201 O O . TYR A 1 155 ? 7.173 -11.204 -20.149 1.00 98.19 155 TYR A O 1
ATOM 1209 N N . GLN A 1 156 ? 6.528 -9.054 -20.073 1.00 97.62 156 GLN A N 1
ATOM 1210 C CA . GLN A 1 156 ? 7.692 -8.559 -19.337 1.00 97.62 156 GLN A CA 1
ATOM 1211 C C . GLN A 1 156 ? 7.292 -7.637 -18.184 1.00 97.62 156 GLN A C 1
ATOM 1213 O O . GLN A 1 156 ? 6.230 -7.013 -18.197 1.00 97.62 156 GLN A O 1
ATOM 1218 N N . VAL A 1 157 ? 8.181 -7.526 -17.198 1.00 97.56 157 VAL A N 1
ATOM 1219 C CA . VAL A 1 157 ? 8.110 -6.495 -16.157 1.00 97.56 157 VAL A CA 1
ATOM 1220 C C . VAL A 1 157 ? 8.850 -5.259 -16.659 1.00 97.56 157 VAL A C 1
ATOM 1222 O O . VAL A 1 157 ? 9.988 -5.372 -17.119 1.00 97.56 157 VAL A O 1
ATOM 1225 N N . LEU A 1 158 ? 8.228 -4.086 -16.556 1.00 96.38 158 LEU A N 1
ATOM 1226 C CA . LEU A 1 158 ? 8.838 -2.830 -16.977 1.00 96.38 158 LEU A CA 1
ATOM 1227 C C . LEU A 1 158 ? 9.980 -2.455 -16.031 1.00 96.38 158 LEU A C 1
ATOM 1229 O O . LEU A 1 158 ? 9.784 -2.311 -14.822 1.00 96.38 158 LEU A O 1
ATOM 1233 N N . LYS A 1 159 ? 11.177 -2.278 -16.595 1.00 95.75 159 LYS A N 1
ATOM 1234 C CA . LYS A 1 159 ? 12.389 -1.877 -15.869 1.00 95.75 159 LYS A CA 1
ATOM 1235 C C . LYS A 1 159 ? 12.899 -0.537 -16.381 1.00 95.75 159 LYS A C 1
ATOM 1237 O O . LYS A 1 159 ? 12.898 -0.291 -17.584 1.00 95.75 159 LYS A O 1
ATOM 1242 N N . TRP A 1 160 ? 13.415 0.297 -15.479 1.00 94.31 160 TRP A N 1
ATOM 1243 C CA . TRP A 1 160 ? 13.965 1.608 -15.845 1.00 94.31 160 TRP A CA 1
ATOM 1244 C C . TRP A 1 160 ? 15.122 1.502 -16.846 1.00 94.31 160 TRP A C 1
ATOM 1246 O O . TRP A 1 160 ? 15.241 2.326 -17.743 1.00 94.31 160 TRP A O 1
ATOM 1256 N N . SER A 1 161 ? 15.921 0.433 -16.765 1.00 95.88 161 SER A N 1
ATOM 1257 C CA . SER A 1 161 ? 17.025 0.168 -17.695 1.00 95.88 161 SER A CA 1
ATOM 1258 C C . SER A 1 161 ? 16.596 0.042 -19.164 1.00 95.88 161 SER A C 1
ATOM 1260 O O . SER A 1 161 ? 17.432 0.234 -20.051 1.00 95.88 161 SER A O 1
ATOM 1262 N N . GLN A 1 162 ? 15.319 -0.261 -19.424 1.00 96.81 162 GLN A N 1
ATOM 1263 C CA . GLN A 1 162 ? 14.739 -0.360 -20.765 1.00 96.81 162 GLN A CA 1
ATOM 1264 C C . GLN A 1 162 ? 14.140 0.956 -21.277 1.00 96.81 162 GLN A C 1
ATOM 1266 O O . GLN A 1 162 ? 13.775 1.022 -22.448 1.00 96.81 162 GLN A O 1
ATOM 1271 N N . ILE A 1 163 ? 14.056 1.999 -20.448 1.00 95.81 163 ILE A N 1
ATOM 1272 C CA . ILE A 1 163 ? 13.705 3.344 -20.908 1.00 95.81 163 ILE A CA 1
ATOM 1273 C C . ILE A 1 163 ? 14.930 3.947 -21.590 1.00 95.81 163 ILE A C 1
ATOM 1275 O O . ILE A 1 163 ? 15.997 4.055 -20.981 1.00 95.81 163 ILE A O 1
ATOM 1279 N N . LYS A 1 164 ? 14.779 4.318 -22.861 1.00 95.81 164 LYS A N 1
ATOM 1280 C CA . LYS A 1 164 ? 15.825 4.912 -23.698 1.00 95.81 164 LYS A CA 1
ATOM 1281 C C . LYS A 1 164 ? 15.330 6.225 -24.281 1.00 95.81 164 LYS A C 1
ATOM 1283 O O . LYS A 1 164 ? 14.139 6.391 -24.518 1.00 95.81 164 LYS A O 1
ATOM 1288 N N . TRP A 1 165 ? 16.252 7.144 -24.517 1.00 96.19 165 TRP A N 1
ATOM 1289 C CA . TRP A 1 165 ? 16.004 8.402 -25.206 1.00 96.19 165 TRP A CA 1
ATOM 1290 C C . TRP A 1 165 ? 17.245 8.783 -26.010 1.00 96.19 165 TRP A C 1
ATOM 1292 O O . TRP A 1 165 ? 18.366 8.386 -25.685 1.00 96.19 165 TRP A O 1
ATOM 1302 N N . GLU A 1 166 ? 17.035 9.523 -27.085 1.00 93.62 166 GLU A N 1
ATOM 1303 C CA . GLU A 1 166 ? 18.067 9.911 -28.039 1.00 93.62 166 GLU A CA 1
ATOM 1304 C C . GLU A 1 166 ? 18.639 11.278 -27.677 1.00 93.62 166 GLU A C 1
ATOM 1306 O O . GLU A 1 166 ? 17.931 12.133 -27.153 1.00 93.62 166 GLU A O 1
ATOM 1311 N N . ASN A 1 167 ? 19.925 11.502 -27.966 1.00 93.38 167 ASN A N 1
ATOM 1312 C CA . ASN A 1 167 ? 20.582 12.813 -27.851 1.00 93.38 167 ASN A CA 1
ATOM 1313 C C . ASN A 1 167 ? 20.389 13.521 -26.495 1.00 93.38 167 ASN A C 1
ATOM 1315 O O . ASN A 1 167 ? 20.389 14.747 -26.422 1.00 93.38 167 ASN A O 1
ATOM 1319 N N . ASN A 1 168 ? 20.210 12.749 -25.419 1.00 90.00 168 ASN A N 1
ATOM 1320 C CA . ASN A 1 168 ? 19.867 13.255 -24.091 1.00 90.00 168 ASN A CA 1
ATOM 1321 C C . ASN A 1 168 ? 18.561 14.091 -24.032 1.00 90.00 168 ASN A C 1
ATOM 1323 O O . ASN A 1 168 ? 18.374 14.891 -23.118 1.00 90.00 168 ASN A O 1
ATOM 1327 N N . ASP A 1 169 ? 17.649 13.897 -24.989 1.00 93.50 169 ASP A N 1
ATOM 1328 C CA . ASP A 1 169 ? 16.343 14.552 -25.063 1.00 93.50 169 ASP A CA 1
ATOM 1329 C C . ASP A 1 169 ? 15.241 13.646 -24.503 1.00 93.50 169 ASP A C 1
ATOM 1331 O O . ASP A 1 169 ? 14.771 12.718 -25.166 1.00 93.50 169 ASP A O 1
ATOM 1335 N N . SER A 1 170 ? 14.771 13.953 -23.294 1.00 90.38 170 SER A N 1
ATOM 1336 C CA . SER A 1 170 ? 13.721 13.191 -22.605 1.00 90.38 170 SER A CA 1
ATOM 1337 C C . SER A 1 170 ? 12.384 13.136 -23.354 1.00 90.38 170 SER A C 1
ATOM 1339 O O . SER A 1 170 ? 11.583 12.241 -23.088 1.00 90.38 170 SER A O 1
ATOM 1341 N N . ARG A 1 171 ? 12.131 14.030 -24.319 1.00 91.31 171 ARG A N 1
ATOM 1342 C CA . ARG A 1 171 ? 10.905 14.010 -25.143 1.00 91.31 171 ARG A CA 1
ATOM 1343 C C . ARG A 1 171 ? 10.872 12.836 -26.119 1.00 91.31 171 ARG A C 1
ATOM 1345 O O . ARG A 1 171 ? 9.804 12.473 -26.596 1.00 91.31 171 ARG A O 1
ATOM 1352 N N . THR A 1 172 ? 12.029 12.241 -26.398 1.00 94.12 172 THR A N 1
ATOM 1353 C CA . THR A 1 172 ? 12.169 11.056 -27.260 1.00 94.12 172 THR A CA 1
ATOM 1354 C C . THR A 1 172 ? 12.107 9.744 -26.471 1.00 94.12 172 THR A C 1
ATOM 1356 O O . THR A 1 172 ? 12.377 8.674 -27.024 1.00 94.12 172 THR A O 1
ATOM 1359 N N . ALA A 1 173 ? 11.784 9.818 -25.172 1.00 94.88 173 ALA A N 1
ATOM 1360 C CA . ALA A 1 173 ? 11.764 8.666 -24.289 1.00 94.88 173 ALA A CA 1
ATOM 1361 C C . ALA A 1 173 ? 10.772 7.598 -24.761 1.00 94.88 173 ALA A C 1
ATOM 1363 O O . ALA A 1 173 ? 9.588 7.858 -24.963 1.00 94.88 173 ALA A O 1
ATOM 1364 N N . HIS A 1 174 ? 11.273 6.376 -24.875 1.00 95.69 174 HIS A N 1
ATOM 1365 C CA . HIS A 1 174 ? 10.525 5.193 -25.268 1.00 95.69 174 HIS A CA 1
ATOM 1366 C C . HIS A 1 174 ? 11.005 3.988 -24.461 1.00 95.69 174 HIS A C 1
ATOM 1368 O O . HIS A 1 174 ? 12.105 3.982 -23.901 1.00 95.69 174 HIS A O 1
ATOM 1374 N N . TYR A 1 175 ? 10.181 2.948 -24.399 1.00 97.00 175 TYR A N 1
ATOM 1375 C CA . TYR A 1 175 ? 10.556 1.689 -23.768 1.00 97.00 175 TYR A CA 1
ATOM 1376 C C . TYR A 1 175 ? 11.047 0.704 -24.833 1.00 97.00 175 TYR A C 1
ATOM 1378 O O . TYR A 1 175 ? 10.413 0.541 -25.869 1.00 97.00 175 TYR A O 1
ATOM 1386 N N . VAL A 1 176 ? 12.158 0.013 -24.591 1.00 98.06 176 VAL A N 1
ATOM 1387 C CA . VAL A 1 176 ? 12.677 -1.024 -25.496 1.00 98.06 176 VAL A CA 1
ATOM 1388 C C . VAL A 1 176 ? 12.278 -2.400 -24.972 1.00 98.06 176 VAL A C 1
ATOM 1390 O O . VAL A 1 176 ? 12.600 -2.746 -23.835 1.00 98.06 176 VAL A O 1
ATOM 1393 N N . CYS A 1 177 ? 11.578 -3.205 -25.776 1.00 98.06 177 CYS A N 1
ATOM 1394 C CA . CYS A 1 177 ? 11.213 -4.570 -25.382 1.00 98.06 177 CYS A CA 1
ATOM 1395 C C . CYS A 1 177 ? 12.457 -5.426 -25.095 1.00 98.06 177 CYS A C 1
ATOM 1397 O O . CYS A 1 177 ? 13.410 -5.401 -25.868 1.00 98.06 177 CYS A O 1
ATOM 1399 N N . THR A 1 178 ? 12.433 -6.219 -24.019 1.00 97.75 178 THR A N 1
ATOM 1400 C CA . THR A 1 178 ? 13.555 -7.106 -23.659 1.00 97.75 178 THR A CA 1
ATOM 1401 C C . THR A 1 178 ? 13.731 -8.309 -24.585 1.00 97.75 178 THR A C 1
ATOM 1403 O O . THR A 1 178 ? 14.773 -8.944 -24.521 1.00 97.75 178 THR A O 1
ATOM 1406 N N . GLU A 1 179 ? 12.723 -8.637 -25.398 1.00 98.12 179 GLU A N 1
ATOM 1407 C CA . GLU A 1 179 ? 12.731 -9.813 -26.279 1.00 98.12 179 GLU A CA 1
ATOM 1408 C C . GLU A 1 179 ? 13.010 -9.435 -27.740 1.00 98.12 179 GLU A C 1
ATOM 1410 O O . GLU A 1 179 ? 13.980 -9.894 -28.329 1.00 98.12 179 GLU A O 1
ATOM 1415 N N . CYS A 1 180 ? 12.190 -8.561 -28.337 1.00 97.94 180 CYS A N 1
ATOM 1416 C CA . CYS A 1 180 ? 12.322 -8.204 -29.756 1.00 97.94 180 CYS A CA 1
ATOM 1417 C C . CYS A 1 180 ? 13.090 -6.900 -30.015 1.00 97.94 180 CYS A C 1
ATOM 1419 O O . CYS A 1 180 ? 13.195 -6.483 -31.166 1.00 97.94 180 CYS A O 1
ATOM 1421 N N . SER A 1 181 ? 13.551 -6.204 -28.968 1.00 97.88 181 SER A N 1
ATOM 1422 C CA . SER A 1 181 ? 14.160 -4.864 -29.057 1.00 97.88 181 SER A CA 1
ATOM 1423 C C . SER A 1 181 ? 13.282 -3.792 -29.726 1.00 97.88 181 SER A C 1
ATOM 1425 O O . SER A 1 181 ? 13.757 -2.702 -30.037 1.00 97.88 181 SER A O 1
ATOM 1427 N N . GLY A 1 182 ? 11.990 -4.068 -29.928 1.00 96.94 182 GLY A N 1
ATOM 1428 C CA . GLY A 1 182 ? 11.044 -3.129 -30.521 1.00 96.94 182 GLY A CA 1
ATOM 1429 C C . GLY A 1 182 ? 10.826 -1.896 -29.643 1.00 96.94 182 GLY A C 1
ATOM 1430 O O . GLY A 1 182 ? 10.717 -2.007 -28.416 1.00 96.94 182 GLY A O 1
ATOM 1431 N N . LYS A 1 183 ? 10.729 -0.731 -30.293 1.00 97.12 183 LYS A N 1
ATOM 1432 C CA . LYS A 1 183 ? 10.418 0.560 -29.671 1.00 97.12 183 LYS A CA 1
ATOM 1433 C C . LYS A 1 183 ? 8.943 0.609 -29.271 1.00 97.12 183 LYS A C 1
ATOM 1435 O O . LYS A 1 183 ? 8.070 0.499 -30.126 1.00 97.12 183 LYS A O 1
ATOM 1440 N N . ILE A 1 184 ? 8.672 0.765 -27.982 1.00 97.00 184 ILE A N 1
ATOM 1441 C CA . ILE A 1 184 ? 7.333 0.905 -27.410 1.00 97.00 184 ILE A CA 1
ATOM 1442 C C . ILE A 1 184 ? 7.133 2.367 -27.018 1.00 97.00 184 ILE A C 1
ATOM 1444 O O . ILE A 1 184 ? 7.797 2.883 -26.113 1.00 97.00 184 ILE A O 1
ATOM 1448 N N . GLU A 1 185 ? 6.206 3.017 -27.706 1.00 94.81 185 GLU A N 1
ATOM 1449 C CA . GLU A 1 185 ? 5.842 4.412 -27.482 1.00 94.81 185 GLU A CA 1
ATOM 1450 C C . GLU A 1 185 ? 4.795 4.539 -26.364 1.00 94.81 185 GLU A C 1
ATOM 1452 O O . GLU A 1 185 ? 4.006 3.626 -26.108 1.00 94.81 185 GLU A O 1
ATOM 1457 N N . ASN A 1 186 ? 4.737 5.703 -25.709 1.00 92.56 186 ASN A N 1
ATOM 1458 C CA . ASN A 1 186 ? 3.883 5.904 -24.530 1.00 92.56 186 ASN A CA 1
ATOM 1459 C C . ASN A 1 186 ? 2.385 5.642 -24.794 1.00 92.56 186 ASN A C 1
ATOM 1461 O O . ASN A 1 186 ? 1.694 5.120 -23.925 1.00 92.56 186 ASN A O 1
ATOM 1465 N N . HIS A 1 187 ? 1.875 5.946 -25.993 1.00 92.75 187 HIS A N 1
ATOM 1466 C CA . HIS A 1 187 ? 0.466 5.707 -26.340 1.00 92.75 187 HIS A CA 1
ATOM 1467 C C . HIS A 1 187 ? 0.088 4.214 -26.381 1.00 92.75 187 HIS A C 1
ATOM 1469 O O . HIS A 1 187 ? -1.071 3.874 -26.161 1.00 92.75 187 HIS A O 1
ATOM 1475 N N . GLN A 1 188 ? 1.055 3.316 -26.609 1.00 95.06 188 GLN A N 1
ATOM 1476 C CA . GLN A 1 188 ? 0.824 1.865 -26.631 1.00 95.06 188 GLN A CA 1
ATOM 1477 C C . GLN A 1 188 ? 0.649 1.288 -25.219 1.00 95.06 188 GLN A C 1
ATOM 1479 O O . GLN A 1 188 ? 0.159 0.173 -25.051 1.00 95.06 188 GLN A O 1
ATOM 1484 N N . LYS A 1 189 ? 1.014 2.055 -24.185 1.00 93.44 189 LYS A N 1
ATOM 1485 C CA . LYS A 1 189 ? 0.943 1.633 -22.786 1.00 93.44 189 LYS A CA 1
ATOM 1486 C C . LYS A 1 189 ? -0.478 1.288 -22.343 1.00 93.44 189 LYS A C 1
ATOM 1488 O O . LYS A 1 189 ? -0.634 0.382 -21.534 1.00 93.44 189 LYS A O 1
ATOM 1493 N N . THR A 1 190 ? -1.497 1.970 -22.867 1.00 93.75 190 THR A N 1
ATOM 1494 C CA . THR A 1 190 ? -2.900 1.689 -22.523 1.00 93.75 190 THR A CA 1
ATOM 1495 C C . THR A 1 190 ? -3.262 0.237 -22.837 1.00 93.75 190 THR A C 1
ATOM 1497 O O . THR A 1 190 ? -3.647 -0.495 -21.930 1.00 93.75 190 THR A O 1
ATOM 1500 N N . GLU A 1 191 ? -3.018 -0.219 -24.070 1.00 94.12 191 GLU A N 1
ATOM 1501 C CA . GLU A 1 191 ? -3.291 -1.605 -24.483 1.00 94.12 191 GLU A CA 1
ATOM 1502 C C . GLU A 1 191 ? -2.452 -2.614 -23.677 1.00 94.12 191 GLU A C 1
ATOM 1504 O O . GLU A 1 191 ? -2.938 -3.663 -23.250 1.00 94.12 191 GLU A O 1
ATOM 1509 N N . MET A 1 192 ? -1.182 -2.283 -23.421 1.00 96.44 192 MET A N 1
ATOM 1510 C CA . MET A 1 192 ? -0.292 -3.127 -22.622 1.00 96.44 192 MET A CA 1
ATOM 1511 C C . MET A 1 192 ? -0.811 -3.328 -21.193 1.00 96.44 192 MET A C 1
ATOM 1513 O O . MET A 1 192 ? -0.753 -4.440 -20.671 1.00 96.44 192 MET A O 1
ATOM 1517 N N . LEU A 1 193 ? -1.299 -2.262 -20.551 1.00 95.94 193 LEU A N 1
ATOM 1518 C CA . LEU A 1 193 ? -1.807 -2.306 -19.178 1.00 95.94 193 LEU A CA 1
ATOM 1519 C C . LEU A 1 193 ? -3.128 -3.075 -19.079 1.00 95.94 193 LEU A C 1
ATOM 1521 O O . LEU A 1 193 ? -3.298 -3.841 -18.133 1.00 95.94 193 LEU A O 1
ATOM 1525 N N . GLU A 1 194 ? -4.028 -2.918 -20.052 1.00 95.88 194 GLU A N 1
ATOM 1526 C CA . GLU A 1 194 ? -5.306 -3.648 -20.111 1.00 95.88 194 GLU A CA 1
ATOM 1527 C C . GLU A 1 194 ? -5.114 -5.165 -20.213 1.00 95.88 194 GLU A C 1
ATOM 1529 O O . GLU A 1 194 ? -5.892 -5.939 -19.656 1.00 95.88 194 GLU A O 1
ATOM 1534 N N . ARG A 1 195 ? -4.051 -5.592 -20.899 1.00 97.62 195 ARG A N 1
ATOM 1535 C CA . ARG A 1 195 ? -3.692 -7.005 -21.092 1.00 97.62 195 ARG A CA 1
ATOM 1536 C C . ARG A 1 195 ? -2.697 -7.525 -20.053 1.00 97.62 195 ARG A C 1
ATOM 1538 O O . ARG A 1 195 ? -2.197 -8.645 -20.196 1.00 97.62 195 ARG A O 1
ATOM 1545 N N . GLY A 1 196 ? -2.352 -6.703 -19.065 1.00 97.06 196 GLY A N 1
ATOM 1546 C CA . GLY A 1 196 ? -1.372 -7.043 -18.050 1.00 97.06 196 GLY A CA 1
ATOM 1547 C C . GLY A 1 196 ? -1.913 -8.018 -17.006 1.00 97.06 196 GLY A C 1
ATOM 1548 O O . GLY A 1 196 ? -3.104 -8.044 -16.701 1.00 97.06 196 GLY A O 1
ATOM 1549 N N . GLU A 1 197 ? -1.022 -8.812 -16.419 1.00 97.75 197 GLU A N 1
ATOM 1550 C CA . GLU A 1 197 ? -1.388 -9.805 -15.413 1.00 97.75 197 GLU A CA 1
ATOM 1551 C C . GLU A 1 197 ? -0.353 -9.945 -14.297 1.00 97.75 197 GLU A C 1
ATOM 1553 O O . GLU A 1 197 ? 0.856 -9.820 -14.492 1.00 97.75 197 GLU A O 1
ATOM 1558 N N . TRP A 1 198 ? -0.841 -10.224 -13.089 1.00 97.44 198 TRP A N 1
ATOM 1559 C CA . TRP A 1 198 ? 0.008 -10.494 -11.936 1.00 97.44 198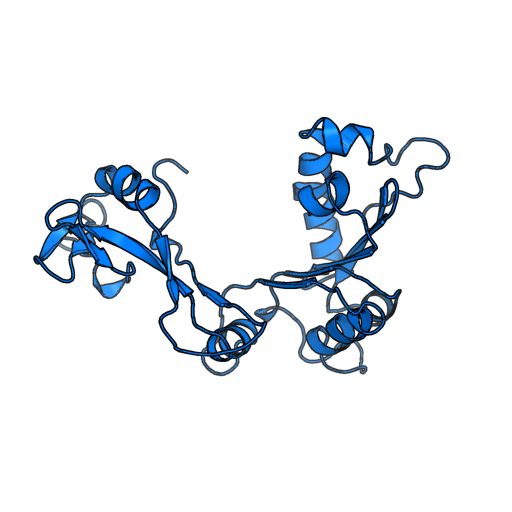 TRP A CA 1
ATOM 1560 C C . TRP A 1 198 ? 0.532 -11.926 -11.988 1.00 97.44 198 TRP A C 1
ATOM 1562 O O . TRP A 1 198 ? -0.251 -12.870 -11.881 1.00 97.44 198 TRP A O 1
ATOM 1572 N N . ARG A 1 199 ? 1.854 -12.092 -12.063 1.00 97.31 199 ARG A N 1
ATOM 1573 C CA . ARG A 1 199 ? 2.504 -13.410 -12.004 1.00 97.31 199 ARG A CA 1
ATOM 1574 C C . ARG A 1 199 ? 3.439 -13.487 -10.807 1.00 97.31 199 ARG A C 1
ATOM 1576 O O . ARG A 1 199 ? 4.173 -12.537 -10.543 1.00 97.31 199 ARG A O 1
ATOM 1583 N N . ALA A 1 200 ? 3.400 -14.614 -10.100 1.00 96.44 200 ALA A N 1
ATOM 1584 C CA . ALA A 1 200 ? 4.395 -14.950 -9.087 1.00 96.44 200 ALA A CA 1
ATOM 1585 C C . ALA A 1 200 ? 5.718 -15.305 -9.773 1.00 96.44 200 ALA A C 1
ATOM 1587 O O . ALA A 1 200 ? 5.710 -16.032 -10.767 1.00 96.44 200 ALA A O 1
ATOM 1588 N N . THR A 1 201 ? 6.832 -14.791 -9.257 1.00 95.62 201 THR A N 1
ATOM 1589 C CA . THR A 1 201 ? 8.171 -15.115 -9.774 1.00 95.62 201 THR A CA 1
ATOM 1590 C C . THR A 1 201 ? 8.931 -16.082 -8.881 1.00 95.62 201 THR A C 1
ATOM 1592 O O . THR A 1 201 ? 9.977 -16.566 -9.289 1.00 95.62 201 THR A O 1
ATOM 1595 N N . GLU A 1 202 ? 8.408 -16.386 -7.693 1.00 93.50 202 GLU A N 1
ATOM 1596 C CA . GLU A 1 202 ? 8.989 -17.357 -6.769 1.00 93.50 202 GLU A CA 1
ATOM 1597 C C . GLU A 1 202 ? 7.961 -18.429 -6.404 1.00 93.50 202 GLU A C 1
ATOM 1599 O O . GLU A 1 202 ? 6.809 -18.130 -6.072 1.00 93.50 202 GLU A O 1
ATOM 1604 N N . ALA A 1 203 ? 8.386 -19.693 -6.414 1.00 87.75 203 ALA A N 1
ATOM 1605 C CA . ALA A 1 203 ? 7.571 -20.818 -5.968 1.00 87.75 203 ALA A CA 1
ATOM 1606 C C . ALA A 1 203 ? 7.576 -20.891 -4.434 1.00 87.75 203 ALA A C 1
ATOM 1608 O O . ALA A 1 203 ? 8.229 -21.742 -3.832 1.00 87.75 203 ALA A O 1
ATOM 1609 N N . LYS A 1 204 ? 6.870 -19.955 -3.791 1.00 86.50 204 LYS A N 1
ATOM 1610 C CA . LYS A 1 204 ? 6.738 -19.906 -2.333 1.00 86.50 204 LYS A CA 1
ATOM 1611 C C . LYS A 1 204 ? 5.319 -20.231 -1.890 1.00 86.50 204 LYS A C 1
ATOM 1613 O O . LYS A 1 204 ? 4.368 -19.482 -2.140 1.00 86.50 204 LYS A O 1
ATOM 1618 N N . GLU A 1 205 ? 5.191 -21.350 -1.192 1.00 80.56 205 GLU A N 1
ATOM 1619 C CA . GLU A 1 205 ? 3.953 -21.723 -0.520 1.00 80.56 205 GLU A CA 1
ATOM 1620 C C . GLU A 1 205 ? 3.751 -20.874 0.740 1.00 80.56 205 GLU A C 1
ATOM 1622 O O . GLU A 1 205 ? 4.699 -20.520 1.444 1.00 80.56 205 GLU A O 1
ATOM 1627 N N . GLY A 1 206 ? 2.501 -20.505 1.009 1.00 81.12 206 GLY A N 1
ATOM 1628 C CA . GLY A 1 206 ? 2.143 -19.726 2.187 1.00 81.12 206 GLY A CA 1
ATOM 1629 C C . GLY A 1 206 ? 0.991 -18.754 1.961 1.00 81.12 206 GLY A C 1
ATOM 1630 O O . GLY A 1 206 ? 0.605 -18.427 0.836 1.00 81.12 206 GLY A O 1
ATOM 1631 N N . GLU A 1 207 ? 0.456 -18.268 3.078 1.00 85.62 207 GLU A N 1
ATOM 1632 C CA . GLU A 1 207 ? -0.681 -17.341 3.117 1.00 85.62 207 GLU A CA 1
ATOM 1633 C C . GLU A 1 207 ? -0.290 -15.896 2.756 1.00 85.62 207 GLU A C 1
ATOM 1635 O O . GLU A 1 207 ? -1.139 -15.091 2.364 1.00 85.62 207 GLU A O 1
ATOM 1640 N N . LYS A 1 208 ? 1.001 -15.552 2.875 1.00 92.19 208 LYS A N 1
ATOM 1641 C CA . LYS A 1 208 ? 1.536 -14.227 2.541 1.00 92.19 208 LYS A CA 1
ATOM 1642 C C . LYS A 1 208 ? 1.783 -14.112 1.037 1.00 92.19 208 LYS A C 1
ATOM 1644 O O . LYS A 1 208 ? 2.500 -14.922 0.457 1.00 92.19 208 LYS A O 1
ATOM 1649 N N . LYS A 1 209 ? 1.226 -13.067 0.427 1.00 95.75 209 LYS A N 1
ATOM 1650 C CA . LYS A 1 209 ? 1.374 -12.734 -0.996 1.00 95.75 209 LYS A CA 1
ATOM 1651 C C . LYS A 1 209 ? 1.898 -11.311 -1.120 1.00 95.75 209 LYS A C 1
ATOM 1653 O O . LYS A 1 209 ? 1.320 -10.411 -0.511 1.00 95.75 209 LYS A O 1
ATOM 1658 N N . GLY A 1 210 ? 2.984 -11.128 -1.862 1.00 96.56 210 GLY A N 1
ATOM 1659 C CA . GLY A 1 210 ? 3.642 -9.836 -2.045 1.00 96.56 210 GLY A CA 1
ATOM 1660 C C . GLY A 1 210 ? 3.475 -9.355 -3.471 1.00 96.56 210 GLY A C 1
ATOM 1661 O O . GLY A 1 210 ? 3.491 -10.153 -4.403 1.00 96.56 210 GLY A O 1
ATOM 1662 N N . PHE A 1 211 ? 3.295 -8.050 -3.630 1.00 97.12 211 PHE A N 1
ATOM 1663 C CA . PHE A 1 211 ? 3.051 -7.409 -4.914 1.00 97.12 211 PHE A CA 1
ATOM 1664 C C . PHE A 1 211 ? 3.956 -6.192 -5.027 1.00 97.12 211 PHE A C 1
ATOM 1666 O O . PHE A 1 211 ? 4.033 -5.401 -4.089 1.00 97.12 211 PHE A O 1
ATOM 1673 N N . HIS A 1 212 ? 4.612 -6.039 -6.170 1.00 96.12 212 HIS A N 1
ATOM 1674 C CA . HIS A 1 212 ? 5.445 -4.882 -6.463 1.00 96.12 212 HIS A CA 1
ATOM 1675 C C . HIS A 1 212 ? 4.995 -4.230 -7.770 1.00 96.12 212 HIS A C 1
ATOM 1677 O O . HIS A 1 212 ? 4.905 -4.888 -8.810 1.00 96.12 212 HIS A O 1
ATOM 1683 N N . LEU A 1 213 ? 4.760 -2.918 -7.725 1.00 94.06 213 LEU A N 1
ATOM 1684 C CA . LEU A 1 213 ? 4.387 -2.115 -8.884 1.00 94.06 213 LEU A CA 1
ATOM 1685 C C . LEU A 1 213 ? 5.260 -0.864 -8.954 1.00 94.06 213 LEU A C 1
ATOM 1687 O O . LEU A 1 213 ? 5.324 -0.090 -8.005 1.00 94.06 213 LEU A O 1
ATOM 1691 N N . SER A 1 214 ? 5.921 -0.664 -10.091 1.00 92.38 214 SER A N 1
ATOM 1692 C CA . SER A 1 214 ? 6.710 0.541 -10.354 1.00 92.38 214 SER A CA 1
ATOM 1693 C C . SER A 1 214 ? 5.819 1.690 -10.846 1.00 92.38 214 SER A C 1
ATOM 1695 O O . SER A 1 214 ? 4.795 1.459 -11.489 1.00 92.38 214 SER A O 1
ATOM 1697 N N . SER A 1 215 ? 6.257 2.937 -10.653 1.00 91.62 215 SER A N 1
ATOM 1698 C CA . SER A 1 215 ? 5.656 4.118 -11.295 1.00 91.62 215 SER A CA 1
ATOM 1699 C C . SER A 1 215 ? 5.699 4.061 -12.828 1.00 91.62 215 SER A C 1
ATOM 1701 O O . SER A 1 215 ? 4.910 4.725 -13.499 1.00 91.62 215 SER A O 1
ATOM 1703 N N . LEU A 1 216 ? 6.545 3.201 -13.408 1.00 93.38 216 LEU A N 1
ATOM 1704 C CA . LEU A 1 216 ? 6.543 2.908 -14.843 1.00 93.38 216 LEU A CA 1
ATOM 1705 C C . LEU A 1 216 ? 5.199 2.394 -15.362 1.00 93.38 216 LEU A C 1
ATOM 1707 O O . LEU A 1 216 ? 4.989 2.429 -16.568 1.00 93.38 216 LEU A O 1
ATOM 1711 N N . TYR A 1 217 ? 4.279 1.966 -14.498 1.00 94.31 217 TYR A N 1
ATOM 1712 C CA . TYR A 1 217 ? 2.956 1.469 -14.875 1.00 94.31 217 TYR A CA 1
ATOM 1713 C C . TYR A 1 217 ? 1.847 2.528 -14.813 1.00 94.31 217 TYR A C 1
ATOM 1715 O O . TYR A 1 217 ? 0.716 2.213 -15.168 1.00 94.31 217 TYR A O 1
ATOM 1723 N N . SER A 1 218 ? 2.141 3.774 -14.416 1.00 92.25 218 SER A N 1
ATOM 1724 C CA . SER A 1 218 ? 1.128 4.840 -14.353 1.00 92.25 218 SER A CA 1
ATOM 1725 C C . SER A 1 218 ? 0.396 5.012 -15.696 1.00 92.25 218 SER A C 1
ATOM 1727 O O . SER A 1 218 ? 1.078 5.141 -16.718 1.00 92.25 218 SER A O 1
ATOM 1729 N N . PRO A 1 219 ? -0.949 5.010 -15.733 1.00 88.62 219 PRO A N 1
ATOM 1730 C CA . PRO A 1 219 ? -1.707 5.199 -16.969 1.00 88.62 219 PRO A CA 1
ATOM 1731 C C . PRO A 1 219 ? -1.376 6.517 -17.679 1.00 88.62 219 PRO A C 1
ATOM 1733 O O . PRO A 1 219 ? -0.885 7.467 -17.070 1.00 88.62 219 PRO A O 1
ATOM 1736 N N . VAL A 1 220 ? -1.651 6.580 -18.981 1.00 84.19 220 VAL A N 1
ATOM 1737 C CA . VAL A 1 220 ? -1.459 7.803 -19.771 1.00 84.19 220 VAL A CA 1
ATOM 1738 C C . VAL A 1 220 ? -2.488 8.860 -19.351 1.00 84.19 220 VAL A C 1
ATOM 1740 O O . VAL A 1 220 ? -3.674 8.556 -19.264 1.00 84.19 220 VAL A O 1
ATOM 1743 N N . GLY A 1 221 ? -2.045 10.105 -19.141 1.00 76.44 221 GLY A N 1
ATOM 1744 C CA . GLY A 1 221 ? -2.932 11.251 -18.895 1.00 76.44 221 GLY A CA 1
ATOM 1745 C C . GLY A 1 221 ? -3.344 11.479 -17.435 1.00 76.44 221 GLY A C 1
ATOM 1746 O O . GLY A 1 221 ? -4.346 12.153 -17.204 1.00 76.44 221 GLY A O 1
ATOM 1747 N N . TRP A 1 222 ? -2.601 10.919 -16.477 1.00 52.22 222 TRP A N 1
ATOM 1748 C CA . TRP A 1 222 ? -2.768 11.153 -15.038 1.00 52.22 222 TRP A CA 1
ATOM 1749 C C . TRP A 1 222 ? -1.763 12.166 -14.490 1.00 52.22 222 TRP A C 1
ATOM 1751 O O . TRP A 1 222 ? -0.597 12.135 -14.950 1.00 52.22 222 TRP A O 1
#

pLDDT: mean 93.31, std 6.65, range [52.22, 98.38]

Sequence (222 aa):
IGYIIDQTPGPMLVVQPTVEMGKRWSKGRFAPLIESTPCLKSKVKDPRSRDSGNTVQSKEFPGGIVVITGANSSVGLRSMPVKYLFLDEIDAYPGDSGGEGDPVLLSIARTNTFARRKIFLVSTPTIHGISRIEKEFEATDKRYFFVPCPHCNYYQVLKWSQIKWENNDSRTAHYVCTECSGKIENHQKTEMLERGEWRATEAKEGEKKGFHLSSLYSPVGW